Protein AF-A0A3D4EHT1-F1 (afdb_monomer_lite)

Radius of gyration: 18.0 Å; chains: 1; bounding box: 45×41×45 Å

Sequence (189 aa):
MTPKYLLNDKGKYLSFIGLLIIINLTVIALTDLETSRLTRLISIGTFFAYYLIKKELLNLWTVIAFLFLIGRDIFFQFYEEPWGYKSYLILGTLCYLTIVFERLPKISQINFKPGVVLITLILVAANTYTLYVIMNMSMVTYTFHDGVEPILLYVHGAAMMVLGVQAIAYNNKYNSNRSLLYIFFAFGF

Structure (mmCIF, N/CA/C/O backbone):
data_AF-A0A3D4EHT1-F1
#
_entry.id   AF-A0A3D4EHT1-F1
#
loop_
_atom_site.group_PDB
_atom_site.id
_atom_site.type_symbol
_atom_site.label_atom_id
_atom_site.label_alt_id
_atom_site.label_comp_id
_atom_site.label_asym_id
_atom_site.label_entity_id
_atom_site.label_seq_id
_atom_site.pdbx_PDB_ins_code
_atom_site.Cartn_x
_atom_site.Cartn_y
_atom_site.Cartn_z
_atom_site.occupancy
_atom_si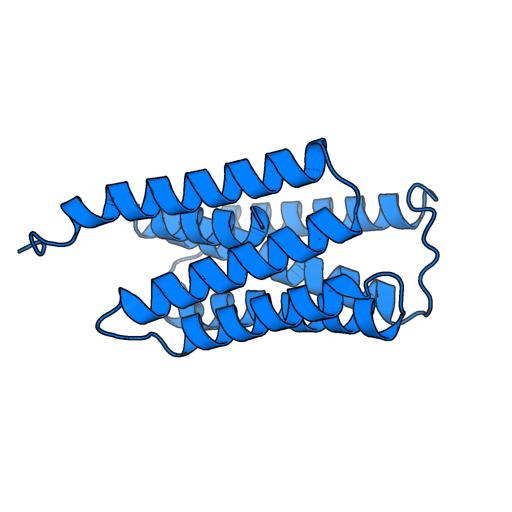te.B_iso_or_equiv
_atom_site.auth_seq_id
_atom_site.auth_comp_id
_atom_site.auth_asym_id
_atom_site.auth_atom_id
_atom_site.pdbx_PDB_model_num
ATOM 1 N N . MET A 1 1 ? -22.566 5.207 24.741 1.00 35.06 1 MET A N 1
ATOM 2 C CA . MET A 1 1 ? -22.964 6.243 23.764 1.00 35.06 1 MET A CA 1
ATOM 3 C C . MET A 1 1 ? -22.079 6.126 22.534 1.00 35.06 1 MET A C 1
ATOM 5 O O . MET A 1 1 ? -20.904 6.459 22.596 1.00 35.06 1 MET A O 1
ATOM 9 N N . THR A 1 2 ? -22.600 5.585 21.438 1.00 31.33 2 THR A N 1
ATOM 10 C CA . THR A 1 2 ? -21.945 5.638 20.125 1.00 31.33 2 THR A CA 1
ATOM 11 C C . THR A 1 2 ? -22.062 7.072 19.599 1.00 31.33 2 THR A C 1
ATOM 13 O O . THR A 1 2 ? -23.181 7.584 19.538 1.00 31.33 2 THR A O 1
ATOM 16 N N . PRO A 1 3 ? -20.961 7.758 19.246 1.00 33.31 3 PRO A N 1
ATOM 17 C CA . PRO A 1 3 ? -21.043 9.132 18.767 1.00 33.31 3 PRO A CA 1
ATOM 18 C C . PRO A 1 3 ? -21.884 9.185 17.488 1.00 33.31 3 PRO A C 1
ATOM 20 O O . PRO A 1 3 ? -21.585 8.501 16.508 1.00 33.31 3 PRO A O 1
ATOM 23 N N . LYS A 1 4 ? -22.932 10.013 17.495 1.00 33.22 4 LYS A N 1
ATOM 24 C CA . LYS A 1 4 ? -23.922 10.189 16.414 1.00 33.22 4 LYS A CA 1
ATOM 25 C C . LYS A 1 4 ? -23.291 10.607 15.066 1.00 33.22 4 LYS A C 1
ATOM 27 O O . LYS A 1 4 ? -23.904 10.431 14.020 1.00 33.22 4 LYS A O 1
ATOM 32 N N . TYR A 1 5 ? -22.039 11.075 15.080 1.00 36.41 5 TYR A N 1
ATOM 33 C CA . TYR A 1 5 ? -21.252 11.463 13.902 1.00 36.41 5 TYR A CA 1
ATOM 34 C C . TYR A 1 5 ? -20.616 10.290 13.131 1.00 36.41 5 TYR A C 1
ATOM 36 O O . TYR A 1 5 ? -20.271 10.439 11.963 1.00 36.41 5 TYR A O 1
ATOM 44 N N . LEU A 1 6 ? -20.498 9.097 13.728 1.00 41.69 6 LEU A N 1
ATOM 45 C CA . LEU A 1 6 ? -19.766 7.967 13.128 1.00 41.69 6 LEU A CA 1
ATOM 46 C C . LEU A 1 6 ? -20.530 7.221 12.017 1.00 41.69 6 LEU A C 1
ATOM 48 O O . LEU A 1 6 ? -19.925 6.438 11.282 1.00 41.69 6 LEU A O 1
ATOM 52 N N . LEU A 1 7 ? -21.846 7.428 11.905 1.00 42.84 7 LEU A N 1
ATOM 53 C CA . LEU A 1 7 ? -22.705 6.740 10.931 1.00 42.84 7 LEU A CA 1
ATOM 54 C C . LEU A 1 7 ? -22.909 7.538 9.631 1.00 42.84 7 LEU A C 1
ATOM 56 O O . LEU A 1 7 ? -22.991 6.921 8.574 1.00 42.84 7 LEU A O 1
ATOM 60 N N . ASN A 1 8 ? -22.918 8.878 9.677 1.00 47.72 8 ASN A N 1
ATOM 61 C CA . ASN A 1 8 ? -23.245 9.712 8.507 1.00 47.72 8 ASN A CA 1
ATOM 62 C C . ASN A 1 8 ? -22.047 9.947 7.556 1.00 47.72 8 ASN A C 1
ATOM 64 O O . ASN A 1 8 ? -22.228 10.111 6.353 1.00 47.72 8 ASN A O 1
ATOM 68 N N . ASP A 1 9 ? -20.809 9.901 8.064 1.00 62.38 9 ASP A N 1
ATOM 69 C CA . ASP A 1 9 ? -19.595 10.035 7.233 1.00 62.38 9 ASP A CA 1
ATOM 70 C C . ASP A 1 9 ? -19.090 8.687 6.688 1.00 62.38 9 ASP A C 1
ATOM 72 O O . ASP A 1 9 ? -18.332 8.639 5.724 1.00 62.38 9 ASP A O 1
ATOM 76 N N . LYS A 1 10 ? -19.550 7.563 7.257 1.00 67.69 10 LYS A N 1
ATOM 77 C CA . LYS A 1 10 ? -19.155 6.212 6.823 1.00 67.69 10 LYS A CA 1
ATOM 78 C C . LYS A 1 10 ? -19.564 5.923 5.379 1.00 67.69 10 LYS A C 1
ATOM 80 O O . LYS A 1 10 ? -18.774 5.356 4.634 1.00 67.69 10 LYS A O 1
ATOM 85 N N . GLY A 1 11 ? -20.781 6.320 4.998 1.00 74.81 11 GLY A N 1
ATOM 86 C CA . GLY A 1 11 ? -21.277 6.170 3.628 1.00 74.81 11 GLY A CA 1
ATOM 87 C C . GLY A 1 11 ? -20.452 6.995 2.644 1.00 74.81 11 GLY A C 1
ATOM 88 O O . GLY A 1 11 ? -19.949 6.455 1.670 1.00 74.81 11 GLY A O 1
ATOM 89 N N . LYS A 1 12 ? -20.209 8.273 2.962 1.00 77.94 12 LYS A N 1
ATOM 90 C CA . LYS A 1 12 ? -19.390 9.176 2.136 1.00 77.94 12 LYS A CA 1
ATOM 91 C C . LYS A 1 12 ? -17.955 8.678 1.980 1.00 77.94 12 LYS A C 1
ATOM 93 O O . LYS A 1 12 ? -17.417 8.711 0.881 1.00 77.94 12 LYS A O 1
ATOM 98 N N . TYR A 1 13 ? -17.361 8.180 3.062 1.00 77.75 13 TYR A N 1
ATOM 99 C CA . TYR A 1 13 ? -16.033 7.577 3.053 1.00 77.75 13 TYR A CA 1
ATOM 100 C C . TYR A 1 13 ? -15.967 6.343 2.146 1.00 77.75 13 TYR A C 1
ATOM 102 O O . TYR A 1 13 ? -15.087 6.256 1.296 1.00 77.75 13 TYR A O 1
ATOM 110 N N . LEU A 1 14 ? -16.921 5.415 2.281 1.00 78.12 14 LEU A N 1
ATOM 111 C CA . LEU A 1 14 ? -16.986 4.214 1.444 1.00 78.12 14 LEU A CA 1
ATOM 112 C C . LEU A 1 14 ? -17.243 4.549 -0.028 1.00 78.12 14 LEU A C 1
ATOM 114 O O . LEU A 1 14 ? -16.598 3.970 -0.895 1.00 78.12 14 LEU A O 1
ATOM 118 N N . SER A 1 15 ? -18.129 5.506 -0.313 1.00 81.56 15 SER A N 1
ATOM 119 C CA . SER A 1 15 ? -18.376 5.992 -1.673 1.00 81.56 15 SER A CA 1
ATOM 120 C C . SER A 1 15 ? -17.134 6.634 -2.285 1.00 81.56 15 SER A C 1
ATOM 122 O O . SER A 1 15 ? -16.827 6.368 -3.440 1.00 81.56 15 SER A O 1
ATOM 124 N N . PHE A 1 16 ? -16.391 7.432 -1.513 1.00 83.56 16 PHE A N 1
ATOM 125 C CA . PHE A 1 16 ? -15.145 8.046 -1.966 1.00 83.56 16 PHE A CA 1
ATOM 126 C C . PHE A 1 16 ? -14.080 6.997 -2.316 1.00 83.56 16 PHE A C 1
ATOM 128 O O . PHE A 1 16 ? -13.490 7.058 -3.390 1.00 83.56 16 PHE A O 1
ATOM 135 N N . ILE A 1 17 ? -13.886 5.992 -1.457 1.00 81.25 17 ILE A N 1
ATOM 136 C CA . ILE A 1 17 ? -12.955 4.884 -1.725 1.00 81.25 17 ILE A CA 1
ATOM 137 C C . ILE A 1 17 ? -13.403 4.078 -2.941 1.00 81.25 17 ILE A C 1
ATOM 139 O O . ILE A 1 17 ? -12.591 3.788 -3.813 1.00 81.25 17 ILE A O 1
ATOM 143 N N . GLY A 1 18 ? -14.691 3.730 -3.011 1.00 78.75 18 GLY A N 1
ATOM 144 C CA . GLY A 1 18 ? -15.249 2.986 -4.136 1.00 78.75 18 GLY A CA 1
ATOM 145 C C . GLY A 1 18 ? -15.036 3.716 -5.459 1.00 78.75 18 GLY A C 1
ATOM 146 O O . GLY A 1 18 ? -14.630 3.099 -6.438 1.00 78.75 18 GLY A O 1
ATOM 147 N N . LEU A 1 19 ? -15.218 5.037 -5.469 1.00 87.50 19 LEU A N 1
ATOM 148 C CA . LEU A 1 19 ? -14.963 5.874 -6.637 1.00 87.50 19 LEU A CA 1
ATOM 149 C C . LEU A 1 19 ? -13.482 5.872 -7.034 1.00 87.50 19 LEU A C 1
ATOM 151 O O . LEU A 1 19 ? -13.183 5.671 -8.207 1.00 87.50 19 LEU A O 1
ATOM 155 N N . LEU A 1 20 ? -12.554 6.020 -6.080 1.00 84.88 20 LEU A N 1
ATOM 156 C CA . LEU A 1 20 ? -11.117 5.931 -6.370 1.00 84.88 20 LEU A CA 1
ATOM 157 C C . LEU A 1 20 ? -10.734 4.569 -6.960 1.00 84.88 20 LEU A C 1
ATOM 159 O O . LEU A 1 20 ? -9.952 4.513 -7.904 1.00 84.88 20 LEU A O 1
ATOM 163 N N . ILE A 1 21 ? -11.304 3.476 -6.453 1.00 81.50 21 ILE A N 1
ATOM 164 C CA . ILE A 1 21 ? -11.036 2.127 -6.969 1.00 81.50 21 ILE A CA 1
ATOM 165 C C . ILE A 1 21 ? -11.561 1.972 -8.390 1.00 81.50 21 ILE A C 1
ATOM 167 O O . ILE A 1 21 ? -10.836 1.486 -9.251 1.00 81.50 21 ILE A O 1
ATOM 171 N N . ILE A 1 22 ? -12.791 2.418 -8.655 1.00 84.75 22 ILE A N 1
ATOM 172 C CA . ILE A 1 22 ? -13.364 2.376 -10.004 1.00 84.75 22 ILE A CA 1
ATOM 173 C C . ILE A 1 22 ? -12.484 3.169 -10.971 1.00 84.75 22 ILE A C 1
ATOM 175 O O . ILE A 1 22 ? -12.191 2.666 -12.053 1.00 84.75 22 ILE A O 1
ATOM 179 N N . ILE A 1 23 ? -12.010 4.356 -10.579 1.00 87.12 23 ILE A N 1
ATOM 180 C CA . ILE A 1 23 ? -11.081 5.149 -11.394 1.00 87.12 23 ILE A CA 1
ATOM 181 C C . ILE A 1 23 ? -9.800 4.358 -11.673 1.00 87.12 23 ILE A C 1
ATOM 183 O O . ILE A 1 23 ? -9.432 4.216 -12.833 1.00 87.12 23 ILE A O 1
ATOM 187 N N . ASN A 1 24 ? -9.154 3.796 -10.646 1.00 84.69 24 ASN A N 1
ATOM 188 C CA . ASN A 1 24 ? -7.905 3.049 -10.830 1.00 84.69 24 ASN A CA 1
ATOM 189 C C . ASN A 1 24 ? -8.099 1.830 -11.738 1.00 84.69 24 ASN A C 1
ATOM 191 O O . ASN A 1 24 ? -7.327 1.651 -12.673 1.00 84.69 24 ASN A O 1
ATOM 195 N N . LEU A 1 25 ? -9.154 1.039 -11.529 1.00 84.44 25 LEU A N 1
ATOM 196 C CA . LEU A 1 25 ? -9.463 -0.119 -12.374 1.00 84.44 25 LEU A CA 1
ATOM 197 C C . LEU A 1 25 ? -9.768 0.285 -13.820 1.00 84.44 25 LEU A C 1
ATOM 199 O O . LEU A 1 25 ? -9.333 -0.389 -14.749 1.00 84.44 25 LEU A O 1
ATOM 203 N N . THR A 1 26 ? -10.494 1.387 -14.013 1.00 84.06 26 THR A N 1
ATOM 204 C CA . THR A 1 26 ? -10.833 1.899 -15.347 1.00 84.06 26 THR A CA 1
ATOM 205 C C . THR A 1 26 ? -9.583 2.361 -16.084 1.00 84.06 26 THR A C 1
ATOM 207 O O . THR A 1 26 ? -9.400 2.025 -17.249 1.00 84.06 26 THR A O 1
ATOM 210 N N . VAL A 1 27 ? -8.703 3.094 -15.402 1.00 84.75 27 VAL A N 1
ATOM 211 C CA . VAL A 1 27 ? -7.447 3.574 -15.983 1.00 84.75 27 VAL A CA 1
ATOM 212 C C . VAL A 1 27 ? -6.519 2.399 -16.300 1.00 84.75 27 VAL A C 1
ATOM 214 O O . VAL A 1 27 ? -6.055 2.303 -17.428 1.00 84.75 27 VAL A O 1
ATOM 217 N N . ILE A 1 28 ? -6.349 1.437 -15.386 1.00 82.12 28 ILE A N 1
ATOM 218 C CA . ILE A 1 28 ? -5.575 0.208 -15.652 1.00 82.12 28 ILE A CA 1
ATOM 219 C C . ILE A 1 28 ? -6.091 -0.532 -16.900 1.00 82.12 28 ILE A C 1
ATOM 221 O O . ILE A 1 28 ? -5.299 -1.090 -17.653 1.00 82.12 28 ILE A O 1
ATOM 225 N N . ALA A 1 29 ? -7.409 -0.561 -17.119 1.00 77.94 29 ALA A N 1
ATOM 226 C CA . ALA A 1 29 ? -8.012 -1.291 -18.233 1.00 77.94 29 ALA A CA 1
ATOM 227 C C . ALA A 1 29 ? -7.972 -0.543 -19.578 1.00 77.94 29 ALA A C 1
ATOM 229 O O . ALA A 1 29 ? -8.027 -1.191 -20.622 1.00 77.94 29 ALA A O 1
ATOM 230 N N . LEU A 1 30 ? -7.949 0.794 -19.566 1.00 88.44 30 LEU A N 1
ATOM 231 C CA . LEU A 1 30 ? -8.185 1.615 -20.762 1.00 88.44 30 LEU A CA 1
ATOM 232 C C . LEU A 1 30 ? -7.009 2.507 -21.166 1.00 88.44 30 LEU A C 1
ATOM 234 O O . LEU A 1 30 ? -7.022 3.030 -22.279 1.00 88.44 30 LEU A O 1
ATOM 238 N N . THR A 1 31 ? -6.024 2.719 -20.293 1.00 88.25 31 THR A N 1
ATOM 239 C CA . THR A 1 31 ? -4.886 3.603 -20.569 1.00 88.25 31 THR A CA 1
ATOM 240 C C . THR A 1 31 ? -3.568 2.847 -20.605 1.00 88.25 31 THR A C 1
ATOM 242 O O . THR A 1 31 ? -3.465 1.681 -20.233 1.00 88.25 31 THR A O 1
ATOM 245 N N . ASP A 1 32 ? -2.533 3.549 -21.044 1.00 87.12 32 ASP A N 1
ATOM 246 C CA . ASP A 1 32 ? -1.153 3.103 -20.972 1.00 87.12 32 ASP A CA 1
ATOM 247 C C . ASP A 1 32 ? -0.633 3.030 -19.522 1.00 87.12 32 ASP A C 1
ATOM 249 O O . ASP A 1 32 ? -1.251 3.510 -18.559 1.00 87.12 32 ASP A O 1
ATOM 253 N N . LEU A 1 33 ? 0.536 2.405 -19.383 1.00 82.38 33 LEU A N 1
ATOM 254 C CA . LEU A 1 33 ? 1.170 2.120 -18.102 1.00 82.38 33 LEU A CA 1
ATOM 255 C C . LEU A 1 33 ? 1.581 3.393 -17.349 1.00 82.38 33 LEU A C 1
ATOM 257 O O . LEU A 1 33 ? 1.420 3.441 -16.130 1.00 82.38 33 LEU A O 1
ATOM 261 N N . GLU A 1 34 ? 2.073 4.422 -18.042 1.00 87.62 34 GLU A N 1
ATOM 262 C CA . GLU A 1 34 ? 2.505 5.677 -17.412 1.00 87.62 34 GLU A CA 1
ATOM 263 C C . GLU A 1 34 ? 1.302 6.408 -16.811 1.00 87.62 34 GLU A C 1
ATOM 265 O O . GLU A 1 34 ? 1.299 6.749 -15.623 1.00 87.62 34 GLU A O 1
ATOM 270 N N . THR A 1 35 ? 0.222 6.544 -17.586 1.00 87.88 35 THR A N 1
ATOM 271 C CA . THR A 1 35 ? -1.031 7.145 -17.109 1.00 87.88 35 THR A CA 1
ATOM 272 C C . THR A 1 35 ? -1.625 6.364 -15.931 1.00 87.88 35 THR A C 1
ATOM 274 O O . THR A 1 35 ? -2.098 6.959 -14.950 1.00 87.88 35 THR A O 1
ATOM 277 N N . SER A 1 36 ? -1.552 5.029 -15.969 1.00 85.81 36 SER A N 1
ATOM 278 C CA . SER A 1 36 ? -1.993 4.174 -14.863 1.00 85.81 36 SER A CA 1
ATOM 279 C C . SER A 1 36 ? -1.191 4.402 -13.584 1.00 85.81 36 SER A C 1
ATOM 281 O O . SER A 1 36 ? -1.782 4.504 -12.504 1.00 85.81 36 SER A O 1
ATOM 283 N N . ARG A 1 37 ? 0.136 4.513 -13.681 1.00 88.38 37 ARG A N 1
ATOM 284 C CA . ARG A 1 37 ? 1.014 4.757 -12.528 1.00 88.38 37 ARG A CA 1
ATOM 285 C C . ARG A 1 37 ? 0.782 6.126 -11.912 1.00 88.38 37 ARG A C 1
ATOM 287 O O . ARG A 1 37 ? 0.730 6.239 -10.686 1.00 88.38 37 ARG A O 1
ATOM 294 N N . LEU A 1 38 ? 0.622 7.158 -12.735 1.00 92.50 38 LEU A N 1
ATOM 295 C CA . LEU A 1 38 ? 0.375 8.514 -12.254 1.00 92.50 38 LEU A CA 1
ATOM 296 C C . LEU A 1 38 ? -0.988 8.617 -11.555 1.00 92.50 38 LEU A C 1
ATOM 298 O O . LEU A 1 38 ? -1.103 9.216 -10.485 1.00 92.50 38 LEU A O 1
ATOM 302 N N . THR A 1 39 ? -2.015 7.975 -12.117 1.00 89.44 39 THR A N 1
ATOM 303 C CA . THR A 1 39 ? -3.361 7.940 -11.524 1.00 89.44 39 THR A CA 1
ATOM 304 C C . THR A 1 39 ? -3.357 7.290 -10.142 1.00 89.44 39 THR A C 1
ATOM 306 O O . THR A 1 39 ? -4.007 7.800 -9.223 1.00 89.44 39 THR A O 1
ATOM 309 N N . ARG A 1 40 ? -2.596 6.203 -9.966 1.00 88.75 40 ARG A N 1
ATOM 310 C CA . ARG A 1 40 ? -2.427 5.527 -8.672 1.00 88.75 40 ARG A CA 1
ATOM 311 C C . ARG A 1 40 ? -1.836 6.473 -7.622 1.00 88.75 40 ARG A C 1
ATOM 313 O O . ARG A 1 40 ? -2.439 6.664 -6.562 1.00 88.75 40 ARG A O 1
ATOM 320 N N . LEU A 1 41 ? -0.752 7.174 -7.969 1.00 92.44 41 LEU A N 1
ATOM 321 C CA . LEU A 1 41 ? -0.106 8.168 -7.104 1.00 92.44 41 LEU A CA 1
ATOM 322 C C . LEU A 1 41 ? -1.064 9.307 -6.713 1.00 92.44 41 LEU A C 1
ATOM 324 O O . LEU A 1 41 ? -1.184 9.640 -5.531 1.00 92.44 41 LEU A O 1
ATOM 328 N N . ILE A 1 42 ? -1.792 9.873 -7.683 1.00 92.75 42 ILE A N 1
ATOM 329 C CA . ILE A 1 42 ? -2.786 10.930 -7.432 1.00 92.75 42 ILE A CA 1
ATOM 330 C C . ILE A 1 42 ? -3.897 10.421 -6.507 1.00 92.75 42 ILE A C 1
ATOM 332 O O . ILE A 1 42 ? -4.316 11.128 -5.585 1.00 92.75 42 ILE A O 1
ATOM 336 N N . SER A 1 43 ? -4.361 9.189 -6.712 1.00 90.31 43 SER A N 1
ATOM 337 C CA . SER A 1 43 ? -5.432 8.584 -5.916 1.00 90.31 43 SER A CA 1
ATOM 338 C C . SER A 1 43 ? -5.026 8.423 -4.455 1.00 90.31 43 SER A C 1
ATOM 340 O O . SER A 1 43 ? -5.770 8.823 -3.556 1.00 90.31 43 SER A O 1
ATOM 342 N N . ILE A 1 44 ? -3.820 7.908 -4.208 1.00 89.31 44 ILE A N 1
ATOM 343 C CA . ILE A 1 44 ? -3.260 7.774 -2.859 1.00 89.31 44 ILE A CA 1
ATOM 344 C C . ILE A 1 44 ? -3.050 9.147 -2.220 1.00 89.31 44 ILE A C 1
ATOM 346 O O . ILE A 1 44 ? -3.425 9.337 -1.062 1.00 89.31 44 ILE A O 1
ATOM 350 N N . GLY A 1 45 ? -2.504 10.116 -2.960 1.00 90.62 45 GLY A N 1
ATOM 351 C CA . GLY A 1 45 ? -2.321 11.484 -2.472 1.00 90.62 45 GLY A CA 1
ATOM 352 C C . GLY A 1 45 ? -3.646 12.133 -2.064 1.00 90.62 45 GLY A C 1
ATOM 353 O O . GLY A 1 45 ? -3.759 12.695 -0.974 1.00 90.62 45 GLY A O 1
ATOM 354 N N . THR A 1 46 ? -4.685 11.975 -2.886 1.00 89.25 46 THR A N 1
ATOM 355 C CA . THR A 1 46 ? -6.033 12.488 -2.598 1.00 89.25 46 THR A CA 1
ATOM 356 C C . THR A 1 46 ? -6.642 11.785 -1.384 1.00 89.25 46 THR A C 1
ATOM 358 O O . THR A 1 46 ? -7.246 12.427 -0.522 1.00 89.25 46 THR A O 1
ATOM 361 N N . PHE A 1 47 ? -6.455 10.469 -1.267 1.00 86.12 47 PHE A N 1
ATOM 362 C CA . PHE A 1 47 ? -6.930 9.700 -0.122 1.00 86.12 47 PHE A CA 1
ATOM 363 C C . PHE A 1 47 ? -6.222 10.098 1.183 1.00 86.12 47 PHE A C 1
ATOM 365 O O . PHE A 1 47 ? -6.871 10.247 2.222 1.00 86.12 47 PHE A O 1
ATOM 372 N N . PHE A 1 48 ? -4.915 10.355 1.131 1.00 89.00 48 PHE A N 1
ATOM 373 C CA . PHE A 1 48 ? -4.154 10.851 2.272 1.00 89.00 48 PHE A CA 1
ATOM 374 C C . PHE A 1 48 ? -4.576 12.270 2.677 1.00 89.00 48 PHE A C 1
ATOM 376 O O . PHE A 1 48 ? -4.816 12.522 3.858 1.00 89.00 48 PHE A O 1
ATOM 383 N N . ALA A 1 49 ? -4.761 13.178 1.715 1.00 89.00 49 ALA A N 1
ATOM 384 C CA . ALA A 1 49 ? -5.275 14.522 1.980 1.00 89.00 49 ALA A CA 1
ATOM 385 C C . ALA A 1 49 ? -6.665 14.475 2.636 1.00 89.00 49 ALA A C 1
ATOM 387 O O . ALA A 1 49 ? -6.903 15.136 3.649 1.00 89.00 49 ALA A O 1
ATOM 388 N N . TYR A 1 50 ? -7.562 13.627 2.122 1.00 86.25 50 TYR A N 1
ATOM 389 C CA . TYR A 1 50 ? -8.869 13.390 2.732 1.00 86.25 50 TYR A CA 1
ATOM 390 C C . TYR A 1 50 ? -8.738 12.906 4.185 1.00 86.25 50 TYR A C 1
ATOM 392 O O . TYR A 1 50 ? -9.442 13.404 5.067 1.00 86.25 50 TYR A O 1
ATOM 400 N N . TYR A 1 51 ? -7.821 11.967 4.454 1.00 83.50 51 TYR A N 1
ATOM 401 C CA . TYR A 1 51 ? -7.553 11.478 5.807 1.00 83.50 51 TYR A CA 1
ATOM 402 C C . TYR A 1 51 ? -7.102 12.604 6.747 1.00 83.50 51 TYR A C 1
ATOM 404 O O . TYR A 1 51 ? -7.642 12.704 7.848 1.00 83.50 51 TYR A O 1
ATOM 412 N N . LEU A 1 52 ? -6.173 13.465 6.317 1.00 85.06 52 LEU A N 1
ATOM 413 C CA . LEU A 1 52 ? -5.665 14.579 7.126 1.00 85.06 52 LEU A CA 1
ATOM 414 C C . LEU A 1 52 ? -6.753 15.605 7.470 1.00 85.06 52 LEU A C 1
ATOM 416 O O . LEU A 1 52 ? -6.805 16.081 8.598 1.00 85.06 52 LEU A O 1
ATOM 420 N N . ILE A 1 53 ? -7.641 15.916 6.522 1.00 85.44 53 ILE A N 1
ATOM 421 C CA . ILE A 1 53 ? -8.699 16.922 6.707 1.00 85.44 53 ILE A CA 1
ATOM 422 C C . ILE A 1 53 ? -9.809 16.407 7.631 1.00 85.44 53 ILE A C 1
ATOM 424 O O . ILE A 1 53 ? -10.381 17.164 8.414 1.00 85.44 53 ILE A O 1
ATOM 428 N N . LYS A 1 54 ? -10.167 15.123 7.520 1.00 79.69 54 LYS A N 1
ATOM 429 C CA . LYS A 1 54 ? -11.355 14.567 8.188 1.00 79.69 54 LYS A CA 1
ATOM 430 C C . LYS A 1 54 ? -11.106 14.024 9.586 1.00 79.69 54 LYS A C 1
ATOM 432 O O . LYS A 1 54 ? -12.062 13.790 10.325 1.00 79.69 54 LYS A O 1
ATOM 437 N N . LYS A 1 55 ? -9.855 13.770 9.956 1.00 73.50 55 LYS A N 1
ATOM 438 C CA . LYS A 1 55 ? -9.509 13.211 11.263 1.00 73.50 55 LYS A CA 1
ATOM 439 C C . LYS A 1 55 ? -9.167 14.312 12.258 1.00 73.50 55 LYS A C 1
ATOM 441 O O . LYS A 1 55 ? -8.131 14.945 12.144 1.00 73.50 55 LYS A O 1
ATOM 446 N N . GLU A 1 56 ? -9.974 14.421 13.312 1.00 64.62 56 GLU A N 1
ATOM 447 C CA . GLU A 1 56 ? -9.685 15.297 14.461 1.00 64.62 56 GLU A CA 1
ATOM 448 C C . GLU A 1 56 ? -8.414 14.879 15.223 1.00 64.62 56 GLU A C 1
ATOM 450 O O . GLU A 1 56 ? -7.715 15.716 15.782 1.00 64.62 56 GLU A O 1
ATOM 455 N N . LEU A 1 57 ? -8.095 13.577 15.233 1.00 69.94 57 LEU A N 1
ATOM 456 C CA . LEU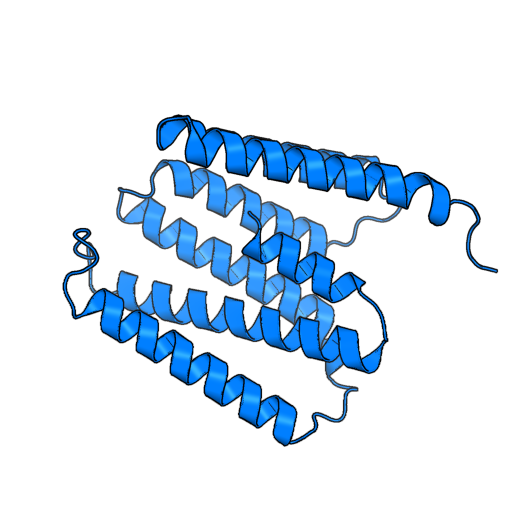 A 1 57 ? -6.891 13.024 15.859 1.00 69.94 57 LEU A CA 1
ATOM 457 C C . LEU A 1 57 ? -6.127 12.163 14.855 1.00 69.94 57 LEU A C 1
ATOM 459 O O . LEU A 1 57 ? -6.572 11.066 14.485 1.00 69.94 57 LEU A O 1
ATOM 463 N N . LEU A 1 58 ? -4.970 12.665 14.432 1.00 79.75 58 LEU A N 1
ATOM 464 C CA . LEU A 1 58 ? -4.069 11.980 13.514 1.00 79.75 58 LEU A CA 1
ATOM 465 C C . LEU A 1 58 ? -3.312 10.875 14.251 1.00 79.75 58 LEU A C 1
ATOM 467 O O . LEU A 1 58 ? -2.659 11.110 15.266 1.00 79.75 58 LEU A O 1
ATOM 471 N N . ASN A 1 59 ? -3.388 9.650 13.732 1.00 80.88 59 ASN A N 1
ATOM 472 C CA . ASN A 1 59 ? -2.559 8.560 14.232 1.00 80.88 59 ASN A CA 1
ATOM 473 C C . ASN A 1 59 ? -1.214 8.600 13.502 1.00 80.88 59 ASN A C 1
ATOM 475 O O . ASN A 1 59 ? -1.172 8.350 12.295 1.00 80.88 59 ASN A O 1
ATOM 479 N N . LEU A 1 60 ? -0.134 8.874 14.239 1.00 84.88 60 LEU A N 1
ATOM 480 C CA . LEU A 1 60 ? 1.225 8.973 13.703 1.00 84.88 60 LEU A CA 1
ATOM 481 C C . LEU A 1 60 ? 1.609 7.754 12.851 1.00 84.88 60 LEU A C 1
ATOM 483 O O . LEU A 1 60 ? 2.127 7.913 11.753 1.00 84.88 60 LEU A O 1
ATOM 487 N N . TRP A 1 61 ? 1.276 6.543 13.297 1.00 84.25 61 TRP A N 1
ATOM 488 C CA . TRP A 1 61 ? 1.563 5.313 12.555 1.00 84.25 61 TRP A CA 1
ATOM 489 C C . TRP A 1 61 ? 0.836 5.239 11.211 1.00 84.25 61 TRP A C 1
ATOM 491 O O . TRP A 1 61 ? 1.390 4.768 10.223 1.00 84.25 61 TRP A O 1
ATOM 501 N N . THR A 1 62 ? -0.414 5.711 11.161 1.00 84.88 62 THR A N 1
ATOM 502 C CA . THR A 1 62 ? -1.187 5.763 9.913 1.00 84.88 62 THR A CA 1
ATOM 503 C C . THR A 1 62 ? -0.599 6.798 8.959 1.00 84.88 62 THR A C 1
ATOM 505 O O . THR A 1 62 ? -0.495 6.527 7.769 1.00 84.88 62 THR A O 1
ATOM 508 N N . VAL A 1 63 ? -0.167 7.950 9.477 1.00 88.44 63 VAL A N 1
ATOM 509 C CA . VAL A 1 63 ? 0.517 8.982 8.685 1.00 88.44 63 VAL A CA 1
ATOM 510 C C . VAL A 1 63 ? 1.830 8.448 8.110 1.00 88.44 63 VAL A C 1
ATOM 512 O O . VAL A 1 63 ? 2.057 8.578 6.914 1.00 88.44 63 VAL A O 1
ATOM 515 N N . ILE A 1 64 ? 2.656 7.779 8.920 1.00 90.44 64 ILE A N 1
ATOM 516 C CA . ILE A 1 64 ? 3.912 7.166 8.459 1.00 90.44 64 ILE A CA 1
ATOM 517 C C . ILE A 1 64 ? 3.645 6.118 7.369 1.00 90.44 64 ILE A C 1
ATOM 519 O O . ILE A 1 64 ? 4.315 6.128 6.339 1.00 90.44 64 ILE A O 1
ATOM 523 N N . ALA A 1 65 ? 2.639 5.255 7.550 1.00 89.06 65 ALA A N 1
ATOM 524 C CA . ALA A 1 65 ? 2.259 4.279 6.529 1.00 89.06 65 ALA A CA 1
ATOM 525 C C . ALA A 1 65 ? 1.858 4.960 5.208 1.00 89.06 65 ALA A C 1
ATOM 527 O O . ALA A 1 65 ? 2.305 4.540 4.146 1.00 89.06 65 ALA A O 1
ATOM 528 N N . PHE A 1 66 ? 1.090 6.053 5.265 1.00 89.12 66 PHE A N 1
ATOM 529 C CA . PHE A 1 66 ? 0.753 6.842 4.078 1.00 89.12 66 PHE A CA 1
ATOM 530 C C . PHE A 1 66 ? 1.971 7.461 3.398 1.00 89.12 66 PHE A C 1
ATOM 532 O O . PHE A 1 66 ? 2.050 7.433 2.174 1.00 89.12 66 PHE A O 1
ATOM 539 N N . LEU A 1 67 ? 2.926 7.988 4.164 1.00 92.94 67 LEU A N 1
ATOM 540 C CA . LEU A 1 67 ? 4.158 8.545 3.605 1.00 92.94 67 LEU A CA 1
ATOM 541 C C . LEU A 1 67 ? 4.982 7.471 2.888 1.00 92.94 67 LEU A C 1
ATOM 543 O O . LEU A 1 67 ? 5.465 7.719 1.785 1.00 92.94 67 LEU A O 1
ATOM 547 N N . PHE A 1 68 ? 5.090 6.266 3.458 1.00 93.94 68 PHE A N 1
ATOM 548 C CA . PHE A 1 68 ? 5.733 5.143 2.772 1.00 93.94 68 PHE A CA 1
ATOM 549 C C . PHE A 1 68 ? 4.983 4.726 1.506 1.00 93.94 68 PHE A C 1
ATOM 551 O O . PHE A 1 68 ? 5.621 4.409 0.507 1.00 93.94 68 PHE A O 1
ATOM 558 N N . LEU A 1 69 ? 3.650 4.754 1.523 1.00 89.88 69 LEU A N 1
ATOM 559 C CA . LEU A 1 69 ? 2.821 4.356 0.387 1.00 89.88 69 LEU A CA 1
ATOM 560 C C . LEU A 1 69 ? 2.877 5.386 -0.758 1.00 89.88 69 LEU A C 1
ATOM 562 O O . LEU A 1 69 ? 3.008 5.002 -1.914 1.00 89.88 69 LEU A O 1
ATOM 566 N N . ILE A 1 70 ? 2.892 6.686 -0.445 1.00 92.88 70 ILE A N 1
ATOM 567 C CA . ILE A 1 70 ? 3.150 7.757 -1.425 1.00 92.88 70 ILE A CA 1
ATOM 568 C C . ILE A 1 70 ? 4.572 7.648 -1.971 1.00 92.88 70 ILE A C 1
ATOM 570 O O . ILE A 1 70 ? 4.768 7.685 -3.181 1.00 92.88 70 ILE A O 1
ATOM 574 N N . GLY A 1 71 ? 5.566 7.489 -1.091 1.00 94.38 71 GLY A N 1
ATOM 575 C CA . GLY A 1 71 ? 6.959 7.329 -1.499 1.00 94.38 71 GLY A CA 1
ATOM 576 C C . GLY A 1 71 ? 7.129 6.149 -2.453 1.00 94.38 71 GLY A C 1
ATOM 577 O O . GLY A 1 71 ? 7.703 6.308 -3.526 1.00 94.38 71 GLY A O 1
ATOM 578 N N . ARG A 1 72 ? 6.559 4.988 -2.108 1.00 93.31 72 ARG A N 1
ATOM 579 C CA . ARG A 1 72 ? 6.520 3.796 -2.966 1.00 93.31 72 ARG A CA 1
ATOM 580 C C . ARG A 1 72 ? 6.001 4.134 -4.364 1.00 93.31 72 ARG A C 1
ATOM 582 O O . ARG A 1 72 ? 6.632 3.753 -5.344 1.00 93.31 72 ARG A O 1
ATOM 589 N N . ASP A 1 73 ? 4.885 4.849 -4.456 1.00 90.56 73 ASP A N 1
ATOM 590 C CA . ASP A 1 73 ? 4.232 5.179 -5.725 1.00 90.56 73 ASP A CA 1
ATOM 591 C C . ASP A 1 73 ? 4.963 6.260 -6.546 1.00 90.56 73 ASP A C 1
ATOM 593 O O . ASP A 1 73 ? 4.834 6.289 -7.771 1.00 90.56 73 ASP A O 1
ATOM 597 N N . ILE A 1 74 ? 5.790 7.098 -5.909 1.00 94.31 74 ILE A N 1
ATOM 598 C CA . ILE A 1 74 ? 6.744 7.975 -6.609 1.00 94.31 74 ILE A CA 1
ATOM 599 C C . ILE A 1 74 ? 7.822 7.129 -7.295 1.00 94.31 74 ILE A C 1
ATOM 601 O O . ILE A 1 74 ? 8.082 7.306 -8.482 1.00 94.31 74 ILE A O 1
ATOM 605 N N . PHE A 1 75 ? 8.421 6.170 -6.584 1.00 93.31 75 PHE A N 1
ATOM 606 C CA . PHE A 1 75 ? 9.420 5.272 -7.178 1.00 93.31 75 PHE A CA 1
ATOM 607 C C . PHE A 1 75 ? 8.813 4.298 -8.193 1.00 93.31 75 PHE A C 1
ATOM 609 O O . PHE A 1 75 ? 9.501 3.879 -9.118 1.00 93.31 75 PHE A O 1
ATOM 616 N N . PHE A 1 76 ? 7.516 3.996 -8.078 1.00 89.94 76 PHE A N 1
ATOM 617 C CA . PHE A 1 76 ? 6.786 3.197 -9.061 1.00 89.94 76 PHE A CA 1
ATOM 618 C C . PHE A 1 76 ? 6.707 3.860 -10.444 1.00 89.94 76 PHE A C 1
ATOM 620 O O . PHE A 1 76 ? 6.533 3.158 -11.436 1.00 89.94 76 PHE A O 1
ATOM 627 N N . GLN A 1 77 ? 6.873 5.185 -10.540 1.00 91.00 77 GLN A N 1
ATOM 628 C CA . GLN A 1 77 ? 6.972 5.854 -11.844 1.00 91.00 77 GLN A CA 1
ATOM 629 C C . GLN A 1 77 ? 8.228 5.417 -12.614 1.00 91.00 77 GLN A C 1
ATOM 631 O O . GLN A 1 77 ? 8.199 5.374 -13.836 1.00 91.00 77 GLN A O 1
ATOM 636 N N . PHE A 1 78 ? 9.289 5.036 -11.896 1.00 91.75 78 PHE A N 1
ATOM 637 C CA . PHE A 1 78 ? 10.584 4.610 -12.431 1.00 91.75 78 PHE A CA 1
ATOM 638 C C . PHE A 1 78 ? 10.810 3.108 -12.215 1.00 91.75 78 PHE A C 1
ATOM 640 O O . PHE A 1 78 ? 11.923 2.674 -11.933 1.00 91.75 78 PHE A O 1
ATOM 647 N N . TYR A 1 79 ? 9.743 2.307 -12.254 1.00 85.12 79 TYR A N 1
ATOM 648 C CA . TYR A 1 79 ? 9.796 0.882 -11.913 1.00 85.12 79 TYR A CA 1
ATOM 649 C C . TYR A 1 79 ? 10.707 0.067 -12.841 1.00 85.12 79 TYR A C 1
ATOM 651 O O . TYR A 1 79 ? 11.215 -0.976 -12.444 1.00 85.12 79 TYR A O 1
ATOM 659 N N . GLU A 1 80 ? 10.923 0.539 -14.066 1.00 85.00 80 GLU A N 1
ATOM 660 C CA . GLU A 1 80 ? 11.844 -0.057 -15.030 1.00 85.00 80 GLU A CA 1
ATOM 661 C C . GLU A 1 80 ? 13.307 0.144 -14.645 1.00 85.00 80 GLU A C 1
ATOM 663 O O . GLU A 1 80 ? 14.154 -0.638 -15.062 1.00 85.00 80 GLU A O 1
ATOM 668 N N . GLU A 1 81 ? 13.609 1.165 -13.844 1.00 88.62 81 GLU A N 1
AT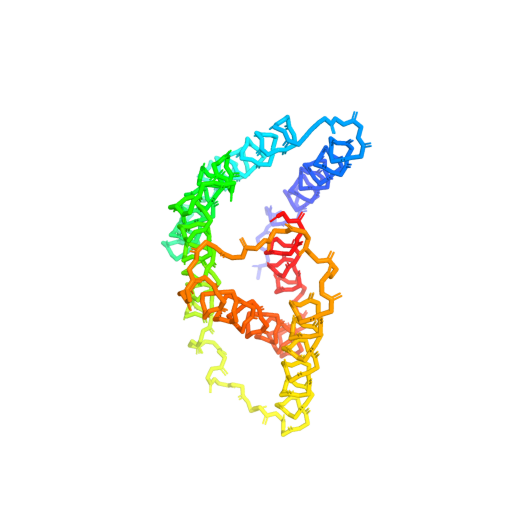OM 669 C CA . GLU A 1 81 ? 14.964 1.452 -13.404 1.00 88.62 81 GLU A CA 1
ATOM 670 C C . GLU A 1 81 ? 15.328 0.626 -12.156 1.00 88.62 81 GLU A C 1
ATOM 672 O O . GLU A 1 81 ? 14.526 0.542 -11.214 1.00 88.62 81 GLU A O 1
ATOM 677 N N . PRO A 1 82 ? 16.568 0.104 -12.044 1.00 87.62 82 PRO A N 1
ATOM 678 C CA . PRO A 1 82 ? 16.979 -0.731 -10.910 1.00 87.62 82 PRO A CA 1
ATOM 679 C C . PRO A 1 82 ? 16.776 -0.053 -9.548 1.00 87.62 82 PRO A C 1
ATOM 681 O O . PRO A 1 82 ? 16.409 -0.679 -8.552 1.00 87.62 82 PRO A O 1
ATOM 684 N N . TRP A 1 83 ? 17.031 1.255 -9.472 1.00 90.38 83 TRP A N 1
ATOM 685 C CA . TRP A 1 83 ? 16.876 2.023 -8.236 1.00 90.38 83 TRP A CA 1
ATOM 686 C C . TRP A 1 83 ? 15.403 2.279 -7.897 1.00 90.38 83 TRP A C 1
ATOM 688 O O . TRP A 1 83 ? 15.045 2.277 -6.714 1.00 90.38 83 TRP A O 1
ATOM 698 N N . GLY A 1 84 ? 14.549 2.463 -8.908 1.00 91.12 84 GLY A N 1
ATOM 699 C CA . GLY A 1 84 ? 13.114 2.663 -8.737 1.00 91.12 84 GLY A CA 1
ATOM 700 C C . GLY A 1 84 ? 12.435 1.385 -8.261 1.00 91.12 84 GLY A C 1
ATOM 701 O O . GLY A 1 84 ? 11.736 1.404 -7.245 1.00 91.12 84 GLY A O 1
ATOM 702 N N . TYR A 1 85 ? 12.750 0.251 -8.890 1.00 88.12 85 TYR A N 1
ATOM 703 C CA . TYR A 1 85 ? 12.239 -1.059 -8.489 1.00 88.12 85 TYR A CA 1
ATOM 704 C C . TYR A 1 85 ? 12.598 -1.429 -7.042 1.00 88.12 85 TYR A C 1
ATOM 706 O O . TYR A 1 85 ? 11.731 -1.785 -6.236 1.00 88.12 85 TYR A O 1
ATOM 714 N N . LYS A 1 86 ? 13.871 -1.281 -6.657 1.00 92.31 86 LYS A N 1
ATOM 715 C CA . LYS A 1 86 ? 14.318 -1.573 -5.284 1.00 92.31 86 LYS A CA 1
ATOM 716 C C . LYS A 1 86 ? 13.637 -0.672 -4.262 1.00 92.31 86 LYS A C 1
ATOM 718 O O . LYS A 1 86 ? 13.163 -1.154 -3.233 1.00 92.31 86 LYS A O 1
ATOM 723 N N . SER A 1 87 ? 13.560 0.626 -4.547 1.00 93.81 87 SER A N 1
ATOM 724 C CA . SER A 1 87 ? 12.941 1.602 -3.645 1.00 93.81 87 SER A CA 1
ATOM 725 C C . SER A 1 87 ? 11.442 1.352 -3.487 1.00 93.81 87 SER A C 1
ATOM 727 O O . SER A 1 87 ? 10.927 1.419 -2.370 1.00 93.81 87 SER A O 1
ATOM 729 N N . TYR A 1 88 ? 10.757 0.969 -4.569 1.00 92.31 88 TYR A N 1
ATOM 730 C CA . TYR A 1 88 ? 9.367 0.518 -4.541 1.00 92.31 88 TYR A CA 1
ATOM 731 C C . TYR A 1 88 ? 9.174 -0.658 -3.567 1.00 92.31 88 TYR A C 1
ATOM 733 O O . TYR A 1 88 ? 8.327 -0.596 -2.669 1.00 92.31 88 TYR A O 1
ATOM 741 N N . LEU A 1 89 ? 10.001 -1.703 -3.677 1.00 91.06 89 LEU A N 1
ATOM 742 C CA . LEU A 1 89 ? 9.915 -2.875 -2.800 1.00 91.06 89 LEU A CA 1
ATOM 743 C C . LEU A 1 89 ? 10.221 -2.534 -1.337 1.00 91.06 89 LEU A C 1
ATOM 745 O O . LEU A 1 89 ? 9.493 -2.968 -0.438 1.00 91.06 89 LEU A O 1
ATOM 749 N N . ILE A 1 90 ? 11.264 -1.738 -1.086 1.00 94.25 90 ILE A N 1
ATOM 750 C CA . ILE A 1 90 ? 11.680 -1.335 0.264 1.00 94.25 90 ILE A CA 1
ATOM 751 C C . ILE A 1 90 ? 10.580 -0.517 0.943 1.00 94.25 90 ILE A C 1
ATOM 753 O O . ILE A 1 90 ? 10.141 -0.868 2.038 1.00 94.25 90 ILE A O 1
ATOM 757 N N . LEU A 1 91 ? 10.082 0.537 0.292 1.00 95.50 91 LEU A N 1
ATOM 758 C CA . LEU A 1 91 ? 9.059 1.410 0.874 1.00 95.50 91 LEU A CA 1
ATOM 759 C C . LEU A 1 91 ? 7.728 0.684 1.055 1.00 95.50 91 LEU A C 1
ATOM 761 O O . LEU A 1 91 ? 7.079 0.843 2.088 1.00 95.50 91 LEU A O 1
ATOM 765 N N . GLY A 1 92 ? 7.350 -0.179 0.109 1.00 90.25 92 GLY A N 1
ATOM 766 C CA . GLY A 1 92 ? 6.181 -1.038 0.268 1.00 90.25 92 GLY A CA 1
ATOM 767 C C . GLY A 1 92 ? 6.313 -1.988 1.464 1.00 90.25 92 GLY A C 1
ATOM 768 O O . GLY A 1 92 ? 5.382 -2.115 2.258 1.00 90.25 92 GLY A O 1
ATOM 769 N N . THR A 1 93 ? 7.493 -2.585 1.656 1.00 92.19 93 THR A N 1
ATOM 770 C CA . THR A 1 93 ? 7.783 -3.443 2.818 1.00 92.19 93 THR A CA 1
ATOM 771 C C . THR A 1 93 ? 7.676 -2.656 4.123 1.00 92.19 93 THR A C 1
ATOM 773 O O . THR A 1 93 ? 6.997 -3.094 5.054 1.00 92.19 93 THR A O 1
ATOM 776 N N . LEU A 1 94 ? 8.292 -1.472 4.192 1.00 94.25 94 LEU A N 1
ATOM 777 C CA . LEU A 1 94 ? 8.230 -0.599 5.366 1.00 94.25 94 LEU A CA 1
ATOM 778 C C . LEU A 1 94 ? 6.797 -0.164 5.678 1.00 94.25 94 LEU A C 1
ATOM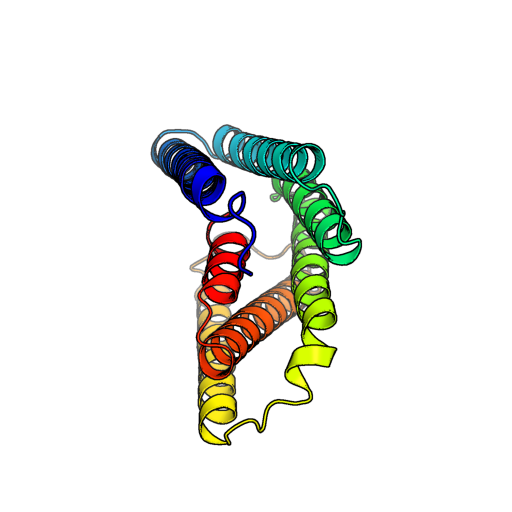 780 O O . LEU A 1 94 ? 6.405 -0.168 6.846 1.00 94.25 94 LEU A O 1
ATOM 784 N N . CYS A 1 95 ? 5.989 0.141 4.660 1.00 92.69 95 CYS A N 1
ATOM 785 C CA . CYS A 1 95 ? 4.569 0.433 4.829 1.00 92.69 95 CYS A CA 1
ATOM 786 C C . CYS A 1 95 ? 3.833 -0.736 5.499 1.00 92.69 95 CYS A C 1
ATOM 788 O O . CYS A 1 95 ? 3.179 -0.547 6.528 1.00 92.69 95 CYS A O 1
ATOM 790 N N . TYR A 1 96 ? 3.957 -1.952 4.956 1.00 88.19 96 TYR A N 1
ATOM 791 C CA . TYR A 1 96 ? 3.269 -3.123 5.508 1.00 88.19 96 TYR A CA 1
ATOM 792 C C . TYR A 1 96 ? 3.718 -3.425 6.936 1.00 88.19 96 TYR A C 1
ATOM 794 O O . TYR A 1 96 ? 2.877 -3.614 7.816 1.00 88.19 96 TYR A O 1
ATOM 802 N N . LEU A 1 97 ? 5.026 -3.386 7.198 1.00 88.75 97 LEU A N 1
ATOM 803 C CA . LEU A 1 97 ? 5.569 -3.596 8.537 1.00 88.75 97 LEU A CA 1
ATOM 804 C C . LEU A 1 97 ? 5.108 -2.521 9.527 1.00 88.75 97 LEU A C 1
ATOM 806 O O . LEU A 1 97 ? 4.768 -2.851 10.658 1.00 88.75 97 LEU A O 1
ATOM 810 N N . THR A 1 98 ? 5.014 -1.255 9.111 1.00 89.94 98 THR A N 1
ATOM 811 C CA . THR A 1 98 ? 4.508 -0.159 9.959 1.00 89.94 98 THR A CA 1
ATOM 812 C C . THR A 1 98 ? 3.085 -0.441 10.437 1.00 89.94 98 THR A C 1
ATOM 814 O O . THR A 1 98 ? 2.782 -0.288 11.622 1.00 89.94 98 THR A O 1
ATOM 817 N N . ILE A 1 99 ? 2.212 -0.904 9.536 1.00 85.75 99 ILE A N 1
ATOM 818 C CA . ILE A 1 99 ? 0.833 -1.272 9.886 1.00 85.75 99 ILE A CA 1
ATOM 819 C C . ILE A 1 99 ? 0.829 -2.488 10.822 1.00 85.75 99 ILE A C 1
ATOM 821 O O . ILE A 1 99 ? 0.084 -2.509 11.807 1.00 85.75 99 ILE A O 1
ATOM 825 N N . VAL A 1 100 ? 1.699 -3.469 10.559 1.00 84.25 100 VAL A N 1
ATOM 826 C CA . VAL A 1 100 ? 1.856 -4.654 11.411 1.00 84.25 100 VAL A CA 1
ATOM 827 C C . VAL A 1 100 ? 2.283 -4.275 12.831 1.00 84.25 100 VAL A C 1
ATOM 829 O O . VAL A 1 100 ? 1.672 -4.738 13.800 1.00 84.25 100 VAL A O 1
ATOM 832 N N . PHE A 1 101 ? 3.278 -3.401 12.975 1.00 84.75 101 PHE A N 1
ATOM 833 C CA . PHE A 1 101 ? 3.783 -2.944 14.268 1.00 84.75 101 PHE A CA 1
ATOM 834 C C . PHE A 1 101 ? 2.767 -2.098 15.042 1.00 84.75 101 PHE A C 1
ATOM 836 O O . PHE A 1 101 ? 2.618 -2.289 16.248 1.00 84.75 101 PHE A O 1
ATOM 843 N N . GLU A 1 102 ? 1.986 -1.247 14.373 1.00 83.69 102 GLU A N 1
ATOM 844 C CA . GLU A 1 102 ? 0.926 -0.459 15.025 1.00 83.69 102 GLU A CA 1
ATOM 845 C C . GLU A 1 102 ? -0.150 -1.344 15.677 1.00 83.69 102 GLU A C 1
ATOM 847 O O . GLU A 1 102 ? -0.711 -1.003 16.726 1.00 83.69 102 GLU A O 1
ATOM 852 N N . ARG A 1 103 ? -0.436 -2.508 15.080 1.00 75.44 103 ARG A N 1
ATOM 853 C CA . ARG A 1 103 ? -1.461 -3.444 15.564 1.00 75.44 103 ARG A CA 1
ATOM 854 C C . ARG A 1 103 ? -0.927 -4.522 16.505 1.00 75.44 103 ARG A C 1
ATOM 856 O O . ARG A 1 103 ? -1.730 -5.110 17.235 1.00 75.44 103 ARG A O 1
ATOM 863 N N . LEU A 1 104 ? 0.386 -4.746 16.553 1.00 72.12 104 LEU A N 1
ATOM 864 C CA . LEU A 1 104 ? 1.033 -5.773 17.379 1.00 72.12 104 LEU A CA 1
ATOM 865 C C . LEU A 1 104 ? 0.610 -5.750 18.864 1.00 72.12 104 LEU A C 1
ATOM 867 O O . LEU A 1 104 ? 0.223 -6.807 19.361 1.00 72.12 104 LEU A O 1
ATOM 871 N N . PRO A 1 105 ? 0.545 -4.596 19.564 1.00 66.56 105 PRO A N 1
ATOM 872 C CA . PRO A 1 105 ? 0.134 -4.550 20.974 1.00 66.56 105 PRO A CA 1
ATOM 873 C C . PRO A 1 105 ? -1.307 -5.018 21.231 1.00 66.56 105 PRO A C 1
ATOM 875 O O . PRO A 1 105 ? -1.626 -5.518 22.305 1.00 66.56 105 PRO A O 1
ATOM 878 N N . LYS A 1 106 ? -2.203 -4.867 20.246 1.00 66.69 106 LYS A N 1
ATOM 879 C CA . LYS A 1 106 ? -3.597 -5.347 20.337 1.00 66.69 106 LYS A CA 1
ATOM 880 C C . LYS A 1 106 ? -3.700 -6.841 20.026 1.00 66.69 106 LYS A C 1
ATOM 882 O O . LYS A 1 106 ? -4.670 -7.498 20.409 1.00 66.69 106 LYS A O 1
ATOM 887 N N . ILE A 1 107 ? -2.704 -7.362 19.311 1.00 62.38 107 ILE A N 1
ATOM 888 C CA . ILE A 1 107 ? -2.669 -8.723 18.788 1.00 62.38 107 ILE A CA 1
ATOM 889 C C . ILE A 1 107 ? -1.868 -9.673 19.684 1.00 62.38 107 ILE A C 1
ATOM 891 O O . ILE A 1 107 ? -2.181 -10.856 19.746 1.00 62.38 107 ILE A O 1
ATOM 895 N N . SER A 1 108 ? -0.918 -9.166 20.469 1.00 59.06 108 SER A N 1
ATOM 896 C CA . SER A 1 108 ? -0.207 -9.947 21.491 1.00 59.06 108 SER A CA 1
ATOM 897 C C . SER A 1 108 ? -1.139 -10.524 22.565 1.00 59.06 108 SER A C 1
ATOM 899 O O . SER A 1 108 ? -0.818 -11.522 23.196 1.00 59.06 108 SER A O 1
ATOM 901 N N . GLN A 1 109 ? -2.330 -9.941 22.735 1.00 60.25 109 GLN A N 1
ATOM 902 C CA . GLN A 1 109 ? -3.389 -10.438 23.619 1.00 60.25 109 GLN A CA 1
ATOM 903 C C . GLN A 1 109 ? -4.320 -11.460 22.938 1.00 60.25 109 GLN A C 1
ATOM 905 O O . GLN A 1 109 ? -5.416 -11.738 23.430 1.00 60.25 109 GLN A O 1
ATOM 910 N N . ILE A 1 110 ? -4.000 -11.921 21.729 1.00 61.19 110 ILE A N 1
ATOM 911 C CA . ILE A 1 110 ? -4.790 -12.909 20.988 1.00 61.19 110 ILE A CA 1
ATOM 912 C C . ILE A 1 110 ? -4.173 -14.271 21.238 1.00 61.19 110 ILE A C 1
ATOM 914 O O . ILE A 1 110 ? -3.024 -14.507 20.879 1.00 61.19 110 ILE A O 1
ATOM 918 N N . ASN A 1 111 ? -4.959 -15.189 21.798 1.00 57.59 111 ASN A N 1
ATOM 919 C CA . ASN A 1 111 ? -4.598 -16.599 21.783 1.00 57.59 111 ASN A CA 1
ATOM 920 C C . ASN A 1 111 ? -4.644 -17.075 20.330 1.00 57.59 111 ASN A C 1
ATOM 922 O O . ASN A 1 111 ? -5.718 -17.347 19.784 1.00 57.59 111 ASN A O 1
ATOM 926 N N . PHE A 1 112 ? -3.480 -17.113 19.684 1.00 58.50 112 PHE A N 1
ATOM 927 C CA . PHE A 1 112 ? -3.343 -17.657 18.344 1.00 58.50 112 PHE A CA 1
ATOM 928 C C . PHE A 1 112 ? -3.740 -19.129 18.380 1.00 58.50 112 PHE A C 1
ATOM 930 O O . PHE A 1 112 ? -3.069 -19.960 18.988 1.00 58.50 112 PHE A O 1
ATOM 937 N N . LYS A 1 113 ? -4.858 -19.461 17.729 1.00 62.56 113 LYS A N 1
ATOM 938 C CA . LYS A 1 113 ? -5.219 -20.861 17.519 1.00 62.56 113 LYS A CA 1
ATOM 939 C C . LYS A 1 113 ? -4.164 -21.477 16.589 1.00 62.56 113 LYS A C 1
ATOM 941 O O . LYS A 1 113 ? -3.939 -20.903 15.520 1.00 62.56 113 LYS A O 1
ATOM 946 N N . PRO A 1 114 ? -3.571 -22.637 16.924 1.00 61.91 114 PRO A N 1
ATOM 947 C CA . PRO A 1 114 ? -2.541 -23.281 16.103 1.00 61.91 114 PRO A CA 1
ATOM 948 C C . PRO A 1 114 ? -2.962 -23.462 14.639 1.00 61.91 114 PRO A C 1
ATOM 950 O O . PRO A 1 114 ? -2.156 -23.277 13.735 1.00 61.91 114 PRO A O 1
ATOM 953 N N . GLY A 1 115 ? -4.251 -23.725 14.393 1.00 59.16 115 GLY A N 1
ATOM 954 C CA . GLY A 1 115 ? -4.802 -23.844 13.041 1.00 59.16 115 GLY A CA 1
ATOM 955 C C . GLY A 1 115 ? -4.713 -22.562 12.204 1.00 59.16 115 GLY A C 1
ATOM 956 O O . GLY A 1 115 ? -4.473 -22.645 11.008 1.00 59.16 115 GLY A O 1
ATOM 957 N N . VAL A 1 116 ? -4.838 -21.374 12.811 1.00 59.09 116 VAL A N 1
ATOM 958 C CA . VAL A 1 116 ? -4.680 -20.098 12.085 1.00 59.09 116 VAL A CA 1
ATOM 959 C C . VAL A 1 116 ? -3.220 -19.902 11.687 1.00 59.09 116 VAL A C 1
ATOM 961 O O . VAL A 1 116 ? -2.950 -19.557 10.546 1.00 59.09 116 VAL A O 1
ATOM 964 N N . VAL A 1 117 ? -2.286 -20.195 12.597 1.00 66.00 117 VAL A N 1
ATOM 965 C CA . VAL A 1 117 ? -0.839 -20.116 12.333 1.00 66.00 117 VAL A CA 1
ATOM 966 C C . VAL A 1 117 ? -0.422 -21.104 11.241 1.00 66.00 117 VAL A C 1
ATOM 968 O O . VAL A 1 117 ? 0.347 -20.749 10.353 1.00 66.00 117 VAL A O 1
ATOM 971 N N . LEU A 1 118 ? -0.971 -22.321 11.263 1.00 65.25 118 LEU A N 1
ATOM 972 C CA . LEU A 1 118 ? -0.723 -23.335 10.241 1.00 65.25 118 LEU A CA 1
ATOM 973 C C . LEU A 1 118 ? -1.237 -22.892 8.864 1.00 65.25 118 LEU A C 1
ATOM 975 O O . LEU A 1 118 ? -0.493 -22.949 7.891 1.00 65.25 118 LEU A O 1
ATOM 979 N N . ILE A 1 119 ? -2.478 -22.401 8.782 1.00 61.47 119 ILE A N 1
ATOM 980 C CA . ILE A 1 119 ? -3.059 -21.891 7.529 1.00 61.47 119 ILE A CA 1
ATOM 981 C C . ILE A 1 119 ? -2.244 -20.707 7.000 1.00 61.47 119 ILE A C 1
ATOM 983 O O . ILE A 1 119 ? -1.968 -20.635 5.806 1.00 61.47 119 ILE A O 1
ATOM 987 N N . THR A 1 120 ? -1.810 -19.804 7.880 1.00 60.78 120 THR A N 1
ATOM 988 C CA . THR A 1 120 ? -0.899 -18.712 7.531 1.00 60.78 120 THR A CA 1
ATOM 989 C C . THR A 1 120 ? 0.400 -19.218 6.925 1.00 60.78 120 THR A C 1
ATOM 991 O O . THR A 1 120 ? 0.786 -18.747 5.862 1.00 60.78 120 THR A O 1
ATOM 994 N N . LEU A 1 121 ? 1.070 -20.164 7.582 1.00 64.75 121 LEU A N 1
ATOM 995 C CA . LEU A 1 121 ? 2.325 -20.733 7.094 1.00 64.75 121 LEU A CA 1
ATOM 996 C C . LEU A 1 121 ? 2.147 -21.400 5.730 1.00 64.75 121 LEU A C 1
ATOM 998 O O . LEU A 1 121 ? 2.989 -21.217 4.858 1.00 64.75 121 LEU A O 1
ATOM 1002 N N . ILE A 1 122 ? 1.036 -22.112 5.526 1.00 69.19 122 ILE A N 1
ATOM 1003 C CA . ILE A 1 122 ? 0.703 -22.732 4.240 1.00 69.19 122 ILE A CA 1
ATOM 1004 C C . ILE A 1 122 ? 0.479 -21.666 3.165 1.00 69.19 122 ILE A C 1
ATOM 1006 O O . ILE A 1 122 ? 1.023 -21.797 2.075 1.00 69.19 122 ILE A O 1
ATOM 1010 N N . LEU A 1 123 ? -0.272 -20.599 3.456 1.00 63.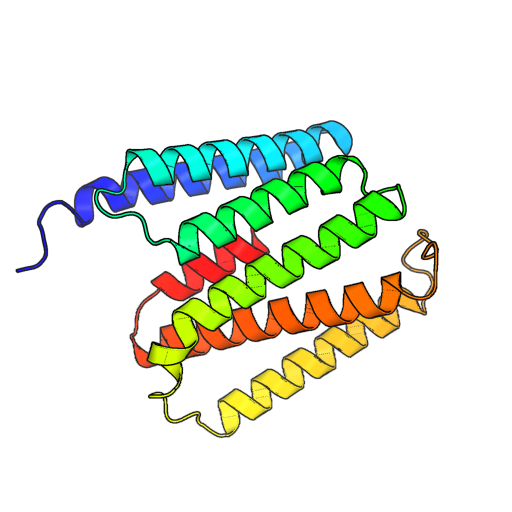91 123 LEU A N 1
ATOM 1011 C CA . LEU A 1 123 ? -0.488 -19.498 2.511 1.00 63.91 123 LEU A CA 1
ATOM 1012 C C . LEU A 1 123 ? 0.823 -18.787 2.162 1.00 63.91 123 LEU A C 1
ATOM 1014 O O . LEU A 1 123 ? 1.053 -18.490 0.993 1.00 63.91 123 LEU A O 1
ATOM 1018 N N . VAL A 1 124 ? 1.694 -18.571 3.153 1.00 65.56 124 VAL A N 1
ATOM 1019 C CA . VAL A 1 124 ? 3.035 -18.013 2.944 1.00 65.56 124 VAL A CA 1
ATOM 1020 C C . VAL A 1 124 ? 3.865 -18.921 2.051 1.00 65.56 124 VAL A C 1
ATOM 1022 O O . VAL A 1 124 ? 4.342 -18.468 1.018 1.00 65.56 124 VAL A O 1
ATOM 1025 N N . ALA A 1 125 ? 3.965 -20.207 2.382 1.00 68.25 125 ALA A N 1
ATOM 1026 C CA . ALA A 1 125 ? 4.725 -21.171 1.596 1.00 68.25 125 ALA A CA 1
ATOM 1027 C C . ALA A 1 125 ? 4.184 -21.315 0.164 1.00 68.25 125 ALA A C 1
ATOM 1029 O O . ALA A 1 125 ? 4.963 -21.302 -0.785 1.00 68.25 125 ALA A O 1
ATOM 1030 N N . ALA A 1 126 ? 2.862 -21.399 -0.008 1.00 68.12 126 ALA A N 1
ATOM 1031 C CA . ALA A 1 126 ? 2.221 -21.524 -1.314 1.00 68.12 126 ALA A CA 1
ATOM 1032 C C . ALA A 1 126 ? 2.457 -20.287 -2.185 1.00 68.12 126 ALA A C 1
ATOM 1034 O O . ALA A 1 126 ? 2.757 -20.406 -3.366 1.00 68.12 126 ALA A O 1
ATOM 1035 N N . ASN A 1 127 ? 2.361 -19.091 -1.610 1.00 68.50 127 ASN A N 1
ATOM 1036 C CA . ASN A 1 127 ? 2.543 -17.851 -2.352 1.00 68.50 127 ASN A CA 1
ATOM 1037 C C . ASN A 1 127 ? 4.035 -17.591 -2.651 1.00 68.50 127 ASN A C 1
ATOM 1039 O O . ASN A 1 127 ? 4.375 -17.213 -3.768 1.00 68.50 127 ASN A O 1
ATOM 1043 N N . THR A 1 128 ? 4.948 -17.932 -1.732 1.00 65.00 128 THR A N 1
ATOM 1044 C CA . THR A 1 128 ? 6.396 -17.973 -2.008 1.00 65.00 128 THR A CA 1
ATOM 1045 C C . THR A 1 128 ? 6.740 -18.978 -3.111 1.00 65.00 128 THR A C 1
ATOM 1047 O O . THR A 1 128 ? 7.553 -18.667 -3.978 1.00 65.00 128 THR A O 1
ATOM 1050 N N . TYR A 1 129 ? 6.108 -20.155 -3.124 1.00 67.44 129 TYR A N 1
ATOM 1051 C CA . TYR A 1 129 ? 6.291 -21.150 -4.181 1.00 67.44 129 TYR A CA 1
ATOM 1052 C C . TYR A 1 129 ? 5.770 -20.648 -5.532 1.00 67.44 129 TYR A C 1
ATOM 1054 O O . TYR A 1 129 ? 6.472 -20.756 -6.532 1.00 67.44 129 TYR A O 1
ATOM 1062 N N . THR A 1 130 ? 4.591 -20.026 -5.570 1.00 65.62 130 THR A N 1
ATOM 1063 C CA . THR A 1 130 ? 4.053 -19.408 -6.791 1.00 65.62 130 THR A CA 1
ATOM 1064 C C . THR A 1 130 ? 4.986 -18.320 -7.326 1.00 65.62 130 THR A C 1
ATOM 1066 O O . THR A 1 130 ? 5.272 -18.301 -8.519 1.00 65.62 130 THR A O 1
ATOM 1069 N N . LEU A 1 131 ? 5.530 -17.465 -6.454 1.00 65.25 131 LEU A N 1
ATOM 1070 C CA . LEU A 1 131 ? 6.555 -16.475 -6.810 1.00 65.25 131 LEU A CA 1
ATOM 1071 C C . LEU A 1 131 ? 7.819 -17.133 -7.382 1.00 65.25 131 LEU A C 1
ATOM 1073 O O . LEU A 1 131 ? 8.293 -16.719 -8.437 1.00 65.25 131 LEU A O 1
ATOM 1077 N N . TYR A 1 132 ? 8.322 -18.190 -6.741 1.00 66.75 132 TYR A N 1
ATOM 1078 C CA . TYR A 1 132 ? 9.464 -18.965 -7.233 1.00 66.75 132 TYR A CA 1
ATOM 1079 C C . TYR A 1 132 ? 9.201 -19.563 -8.624 1.00 66.75 132 TYR A C 1
ATOM 1081 O O . TYR A 1 132 ? 10.076 -19.519 -9.488 1.00 66.75 132 TYR A O 1
ATOM 1089 N N . VAL A 1 133 ? 8.001 -20.099 -8.860 1.00 65.19 133 VAL A N 1
ATOM 1090 C CA . VAL A 1 133 ? 7.599 -20.654 -10.160 1.00 65.19 133 VAL A CA 1
ATOM 1091 C C . VAL A 1 133 ? 7.527 -19.554 -11.217 1.00 65.19 133 VAL A C 1
ATOM 1093 O O . VAL A 1 133 ? 8.110 -19.716 -12.283 1.00 65.19 133 VAL A O 1
ATOM 1096 N N . ILE A 1 134 ? 6.891 -18.417 -10.920 1.00 63.81 134 ILE A N 1
ATOM 1097 C CA . ILE A 1 134 ? 6.791 -17.272 -11.841 1.00 63.81 134 ILE A CA 1
ATOM 1098 C C . ILE A 1 134 ? 8.183 -16.744 -12.222 1.00 63.81 134 ILE A C 1
ATOM 1100 O O . ILE A 1 134 ? 8.434 -16.470 -13.395 1.00 63.81 134 ILE A O 1
ATOM 1104 N N . MET A 1 135 ? 9.096 -16.648 -11.251 1.00 63.44 135 MET A N 1
ATOM 1105 C CA . MET A 1 135 ? 10.467 -16.180 -11.469 1.00 63.44 135 MET A CA 1
ATOM 1106 C C . MET A 1 135 ? 11.318 -17.166 -12.282 1.00 63.44 135 MET A C 1
ATOM 1108 O O . MET A 1 135 ? 12.107 -16.731 -13.114 1.00 63.44 135 MET A O 1
ATOM 1112 N N . ASN A 1 136 ? 11.174 -18.479 -12.063 1.00 61.72 136 ASN A N 1
ATOM 1113 C CA . ASN A 1 136 ? 12.001 -19.488 -12.739 1.00 61.72 136 ASN A CA 1
ATOM 1114 C C . ASN A 1 136 ? 11.419 -20.002 -14.063 1.00 61.72 136 ASN A C 1
ATOM 1116 O O . ASN A 1 136 ? 12.171 -20.520 -14.881 1.00 61.72 136 ASN A O 1
ATOM 1120 N N . MET A 1 137 ? 10.110 -19.867 -14.305 1.00 54.34 137 MET A N 1
ATOM 1121 C CA . MET A 1 137 ? 9.467 -20.316 -15.551 1.00 54.34 137 MET A CA 1
ATOM 1122 C C . MET A 1 137 ? 9.512 -19.287 -16.691 1.00 54.34 137 MET A C 1
ATOM 1124 O O . MET A 1 137 ? 8.787 -19.441 -17.669 1.00 54.34 137 MET A O 1
ATOM 1128 N N . SER A 1 138 ? 10.330 -18.232 -16.594 1.00 48.31 138 SER A N 1
ATOM 1129 C CA . SER A 1 138 ? 10.470 -17.216 -17.657 1.00 48.31 138 SER A CA 1
ATOM 1130 C C . SER A 1 138 ? 9.144 -16.549 -18.076 1.00 48.31 138 SER A C 1
ATOM 1132 O O . SER A 1 138 ? 9.053 -15.969 -19.152 1.00 48.31 138 SER A O 1
ATOM 1134 N N . MET A 1 139 ? 8.112 -16.610 -17.223 1.00 45.81 139 MET A N 1
ATOM 1135 C CA . MET A 1 139 ? 6.820 -15.936 -17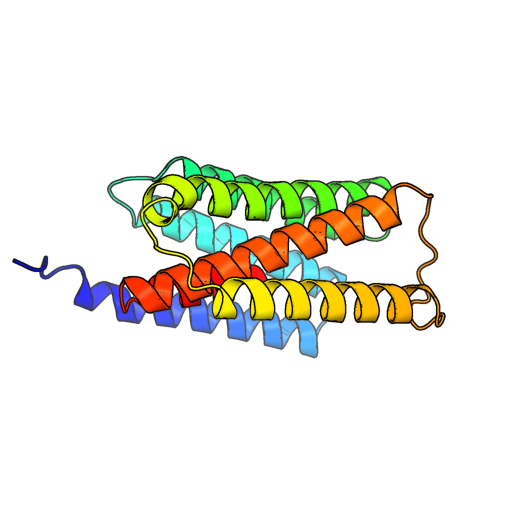.427 1.00 45.81 139 MET A CA 1
ATOM 1136 C C . MET A 1 139 ? 6.937 -14.414 -17.270 1.00 45.81 139 MET A C 1
ATOM 1138 O O . MET A 1 139 ? 6.051 -13.674 -17.687 1.00 45.81 139 MET A O 1
ATOM 1142 N N . VAL A 1 140 ? 8.031 -13.944 -16.666 1.00 47.34 140 VAL A N 1
ATOM 1143 C CA . VAL A 1 140 ? 8.370 -12.530 -16.549 1.00 47.34 140 VAL A CA 1
ATOM 1144 C C . VAL A 1 140 ? 9.570 -12.271 -17.454 1.00 47.34 140 VAL A C 1
ATOM 1146 O O . VAL A 1 140 ? 10.680 -12.714 -17.176 1.00 47.34 140 VAL A O 1
ATOM 1149 N N . THR A 1 141 ? 9.348 -11.550 -18.549 1.00 46.16 141 THR A N 1
ATOM 1150 C CA . THR A 1 141 ? 10.389 -11.075 -19.477 1.00 46.16 141 THR A CA 1
ATOM 1151 C C . THR A 1 141 ? 11.306 -10.006 -18.866 1.00 46.16 141 THR A C 1
ATOM 1153 O O . THR A 1 141 ? 12.286 -9.619 -19.496 1.00 46.16 141 THR A O 1
ATOM 1156 N N . TYR A 1 142 ? 11.029 -9.552 -17.637 1.00 52.69 142 TYR A N 1
ATOM 1157 C CA . TYR A 1 142 ? 11.930 -8.722 -16.839 1.00 52.69 142 TYR A CA 1
ATOM 1158 C C . TYR A 1 142 ? 12.966 -9.597 -16.132 1.00 52.69 142 TYR A C 1
ATOM 1160 O O . TYR A 1 142 ? 12.705 -10.190 -15.085 1.00 52.69 142 TYR A O 1
ATOM 1168 N N . THR A 1 143 ? 14.163 -9.665 -16.703 1.00 63.41 143 THR A N 1
ATOM 1169 C CA . THR A 1 143 ? 15.351 -10.119 -15.980 1.00 63.41 143 THR A CA 1
ATOM 1170 C C . THR A 1 143 ? 15.627 -9.146 -14.840 1.00 63.41 143 THR A C 1
ATOM 1172 O O . THR A 1 143 ? 15.782 -7.953 -15.092 1.00 63.41 143 THR A O 1
ATOM 1175 N N . PHE A 1 144 ? 15.695 -9.641 -13.601 1.00 68.69 144 PHE A N 1
ATOM 1176 C CA . PHE A 1 144 ? 16.189 -8.853 -12.470 1.00 68.69 144 PHE A CA 1
ATOM 1177 C C . PHE A 1 144 ? 17.531 -8.206 -12.822 1.00 68.69 144 PHE A C 1
ATOM 1179 O O . PHE A 1 144 ? 18.395 -8.856 -13.415 1.00 68.69 144 PHE A O 1
ATOM 1186 N N . HIS A 1 145 ? 17.713 -6.944 -12.447 1.00 75.50 145 HIS A N 1
ATOM 1187 C CA . HIS A 1 145 ? 18.933 -6.203 -12.751 1.00 75.50 145 HIS A CA 1
ATOM 1188 C C . HIS A 1 145 ? 20.117 -6.688 -11.910 1.00 75.50 145 HIS A C 1
ATOM 1190 O O . HIS A 1 145 ? 21.263 -6.588 -12.346 1.00 75.50 145 HIS A O 1
ATOM 1196 N N . ASP A 1 146 ? 19.860 -7.221 -10.710 1.00 82.19 146 ASP A N 1
ATOM 1197 C CA . ASP A 1 146 ? 20.875 -7.844 -9.862 1.00 82.19 146 ASP A CA 1
ATOM 1198 C C . ASP A 1 146 ? 20.306 -8.890 -8.886 1.00 82.19 146 ASP A C 1
ATOM 1200 O O . ASP A 1 146 ? 19.102 -9.129 -8.803 1.00 82.19 146 ASP A O 1
ATOM 1204 N N . GLY A 1 147 ? 21.197 -9.532 -8.122 1.00 80.12 147 GLY A N 1
ATOM 1205 C CA . GLY A 1 147 ? 20.838 -10.564 -7.144 1.00 80.12 147 GLY A CA 1
ATOM 1206 C C . GLY A 1 147 ? 20.144 -10.060 -5.871 1.00 80.12 147 GLY A C 1
ATOM 1207 O O . GLY A 1 147 ? 19.696 -10.883 -5.073 1.00 80.12 147 GLY A O 1
ATOM 1208 N N . VAL A 1 148 ? 20.034 -8.744 -5.651 1.00 85.44 148 VAL A N 1
ATOM 1209 C CA . VAL A 1 148 ? 19.362 -8.165 -4.472 1.00 85.44 148 VAL A CA 1
ATOM 1210 C C . VAL A 1 148 ? 17.855 -8.074 -4.701 1.00 85.44 148 VAL A C 1
ATOM 1212 O O . VAL A 1 148 ? 17.062 -8.292 -3.783 1.00 85.44 148 VAL A O 1
ATOM 1215 N N . GLU A 1 149 ? 17.448 -7.783 -5.931 1.00 84.38 149 GLU A N 1
ATOM 1216 C CA . GLU A 1 149 ? 16.050 -7.621 -6.324 1.00 84.38 149 GLU A CA 1
ATOM 1217 C C . GLU A 1 149 ? 15.148 -8.838 -6.019 1.00 84.38 149 GLU A C 1
ATOM 1219 O O . GLU A 1 149 ? 14.076 -8.638 -5.436 1.00 84.38 149 GLU A O 1
ATOM 1224 N N . PRO A 1 150 ? 15.564 -10.094 -6.287 1.00 82.12 150 PRO A N 1
ATOM 1225 C CA . PRO A 1 150 ? 14.838 -11.283 -5.843 1.00 82.12 150 PRO A CA 1
ATOM 1226 C C . PRO A 1 150 ? 14.605 -11.327 -4.330 1.00 82.12 150 PRO A C 1
ATOM 1228 O O . PRO A 1 150 ? 13.506 -11.640 -3.874 1.00 82.12 150 PRO A O 1
ATOM 1231 N N . ILE A 1 151 ? 15.629 -10.997 -3.538 1.00 83.56 151 ILE A N 1
ATOM 1232 C CA . ILE A 1 151 ? 15.561 -11.031 -2.071 1.00 83.56 151 ILE A CA 1
ATOM 1233 C C . ILE A 1 151 ? 14.541 -10.001 -1.583 1.00 83.56 151 ILE A C 1
ATOM 1235 O O . ILE A 1 151 ? 13.676 -10.322 -0.766 1.00 83.56 151 ILE A O 1
ATOM 1239 N N . LEU A 1 152 ? 14.603 -8.779 -2.119 1.00 85.44 152 LEU A N 1
ATOM 1240 C CA . LEU A 1 152 ? 13.647 -7.721 -1.799 1.00 85.44 152 LEU A CA 1
ATOM 1241 C C . LEU A 1 152 ? 12.215 -8.114 -2.173 1.00 85.44 152 LEU A C 1
ATOM 1243 O O . LEU A 1 152 ? 11.300 -7.850 -1.394 1.00 85.44 152 LEU A O 1
ATOM 1247 N N . LEU A 1 153 ? 12.014 -8.779 -3.314 1.00 83.19 153 LEU A N 1
ATOM 1248 C CA . LEU A 1 153 ? 10.696 -9.244 -3.744 1.00 83.19 153 LEU A CA 1
ATOM 1249 C C . LEU A 1 153 ? 10.120 -10.285 -2.771 1.00 83.19 153 LEU A C 1
ATOM 1251 O O . LEU A 1 153 ? 8.960 -10.174 -2.367 1.00 83.19 153 LEU A O 1
ATOM 1255 N N . TYR A 1 154 ? 10.932 -11.251 -2.329 1.00 80.38 154 TYR A N 1
ATOM 1256 C CA . TYR A 1 154 ? 10.510 -12.240 -1.331 1.00 80.38 154 TYR A CA 1
ATOM 1257 C C . TYR A 1 154 ? 10.165 -11.599 0.016 1.00 80.38 154 TYR A C 1
ATOM 1259 O O . TYR A 1 154 ? 9.131 -11.922 0.604 1.00 80.38 154 TYR A O 1
ATOM 1267 N N . VAL A 1 155 ? 10.998 -10.673 0.500 1.00 84.06 155 VAL A N 1
ATOM 1268 C CA . VAL A 1 155 ? 10.755 -9.958 1.764 1.00 84.06 155 VAL A CA 1
ATOM 1269 C C . VAL A 1 155 ? 9.479 -9.119 1.677 1.00 84.06 155 VAL A C 1
ATOM 1271 O O . VAL A 1 155 ? 8.658 -9.147 2.597 1.00 84.06 155 VAL A O 1
ATOM 1274 N N . HIS A 1 156 ? 9.270 -8.428 0.556 1.00 85.19 156 HIS A N 1
ATOM 1275 C CA . HIS A 1 156 ? 8.064 -7.650 0.298 1.00 85.19 156 HIS A CA 1
ATOM 1276 C C . HIS A 1 156 ? 6.803 -8.526 0.326 1.00 85.19 156 HIS A C 1
ATOM 1278 O O . HIS A 1 156 ? 5.842 -8.210 1.035 1.00 85.19 156 HIS A O 1
ATOM 1284 N N . GLY A 1 157 ? 6.825 -9.663 -0.378 1.00 79.12 157 GLY A N 1
ATOM 1285 C CA . GLY A 1 157 ? 5.727 -10.633 -0.382 1.00 79.12 157 GLY A CA 1
ATOM 1286 C C . GLY A 1 157 ? 5.450 -11.230 1.003 1.00 79.12 157 GLY A C 1
ATOM 1287 O O . GLY A 1 157 ? 4.294 -11.334 1.417 1.00 79.12 157 GLY A O 1
ATOM 1288 N N . ALA A 1 158 ? 6.492 -11.558 1.770 1.00 79.38 158 ALA A N 1
ATOM 1289 C CA . ALA A 1 158 ? 6.341 -12.055 3.137 1.00 79.38 158 ALA A CA 1
ATOM 1290 C C . ALA A 1 158 ? 5.689 -11.010 4.061 1.00 79.38 158 ALA A C 1
ATOM 1292 O O . ALA A 1 158 ? 4.736 -11.330 4.774 1.00 79.38 158 ALA A O 1
ATOM 1293 N N . ALA A 1 159 ? 6.141 -9.752 4.017 1.00 84.44 159 ALA A N 1
ATOM 1294 C CA . ALA A 1 159 ? 5.565 -8.665 4.812 1.00 84.44 159 ALA A CA 1
ATOM 1295 C C . ALA A 1 159 ? 4.084 -8.420 4.472 1.00 84.44 159 ALA A C 1
ATOM 1297 O O . ALA A 1 159 ? 3.250 -8.266 5.369 1.00 84.44 159 ALA A O 1
ATOM 1298 N N . MET A 1 160 ? 3.748 -8.453 3.182 1.00 82.06 160 MET A N 1
ATOM 1299 C CA . MET A 1 160 ? 2.377 -8.352 2.680 1.00 82.06 160 MET A CA 1
ATOM 1300 C C . MET A 1 160 ? 1.480 -9.473 3.235 1.00 82.06 160 MET A C 1
ATOM 1302 O O . MET A 1 160 ? 0.352 -9.226 3.670 1.00 82.06 160 MET A O 1
ATOM 1306 N N . MET A 1 161 ? 1.981 -10.708 3.287 1.00 77.31 161 MET A N 1
ATOM 1307 C CA . MET A 1 161 ? 1.221 -11.835 3.830 1.00 77.31 161 MET A CA 1
ATOM 1308 C C . MET A 1 161 ? 1.054 -11.777 5.344 1.00 77.31 161 MET A C 1
ATOM 1310 O O . MET A 1 161 ? -0.040 -12.048 5.842 1.00 77.31 161 MET A O 1
ATOM 1314 N N . VAL A 1 162 ? 2.091 -11.367 6.080 1.00 79.38 162 VAL A N 1
ATOM 1315 C CA . VAL A 1 162 ? 1.988 -11.127 7.527 1.00 79.38 162 VAL A CA 1
ATOM 1316 C C . VAL A 1 162 ? 0.897 -10.097 7.817 1.00 79.38 162 VAL A C 1
ATOM 1318 O O . VAL A 1 162 ? 0.063 -10.327 8.693 1.00 79.38 162 VAL A O 1
ATOM 1321 N N . LEU A 1 163 ? 0.840 -9.006 7.047 1.00 82.50 163 LEU A N 1
ATOM 1322 C CA . LEU A 1 163 ? -0.227 -8.012 7.151 1.00 82.50 163 LEU A CA 1
ATOM 1323 C C . LEU A 1 163 ? -1.614 -8.623 6.890 1.00 82.50 163 LEU A C 1
ATOM 1325 O O . LEU A 1 163 ? -2.537 -8.409 7.681 1.00 82.50 163 LEU A O 1
ATOM 1329 N N . GLY A 1 164 ? -1.764 -9.412 5.822 1.00 72.75 164 GLY A N 1
ATOM 1330 C CA . GLY A 1 164 ? -3.022 -10.092 5.491 1.00 72.75 164 GLY A CA 1
ATOM 1331 C C . GLY A 1 164 ? -3.519 -10.997 6.622 1.00 72.75 164 GLY A C 1
ATOM 1332 O O . GLY A 1 164 ? -4.663 -10.897 7.068 1.00 72.75 164 GLY A O 1
ATOM 1333 N N . VAL A 1 165 ? -2.632 -11.828 7.162 1.00 73.50 165 VAL A N 1
ATOM 1334 C CA . VAL A 1 165 ? -2.933 -12.728 8.284 1.00 73.50 165 VAL A CA 1
ATOM 1335 C C . VAL A 1 165 ? -3.322 -11.947 9.524 1.00 73.50 165 VAL A C 1
ATOM 1337 O O . VAL A 1 165 ? -4.316 -12.262 10.182 1.00 73.50 165 VAL A O 1
ATOM 1340 N N . GLN A 1 166 ? -2.536 -10.923 9.845 1.00 75.31 166 GLN A N 1
ATOM 1341 C CA . GLN A 1 166 ? -2.769 -10.088 11.005 1.00 75.31 166 GLN A CA 1
ATOM 1342 C C . GLN A 1 166 ? -4.167 -9.464 10.952 1.00 75.31 166 GLN A C 1
ATOM 1344 O O . GLN A 1 166 ? -4.890 -9.438 11.952 1.00 75.31 166 GLN A O 1
ATOM 1349 N N . ALA A 1 167 ? -4.583 -9.001 9.780 1.00 72.69 167 ALA A N 1
ATOM 1350 C CA . ALA A 1 167 ? -5.886 -8.399 9.609 1.00 72.69 167 ALA A CA 1
ATOM 1351 C C . ALA A 1 167 ? -7.047 -9.415 9.624 1.00 72.69 167 ALA A C 1
ATOM 1353 O O . ALA A 1 167 ? -8.105 -9.093 10.177 1.00 72.69 167 ALA A O 1
ATOM 1354 N N . ILE A 1 168 ? -6.854 -10.651 9.147 1.00 69.00 168 ILE A N 1
ATOM 1355 C CA . ILE A 1 168 ? -7.817 -11.752 9.354 1.00 69.00 168 ILE A CA 1
ATOM 1356 C C . ILE A 1 168 ? -7.962 -12.061 10.852 1.00 69.00 168 ILE A C 1
ATOM 1358 O O . ILE A 1 168 ? -9.078 -12.111 11.374 1.00 69.00 168 ILE A O 1
ATOM 1362 N N . ALA A 1 169 ? -6.844 -12.210 11.569 1.00 68.94 169 ALA A N 1
ATOM 1363 C CA . ALA A 1 169 ? -6.841 -12.483 13.007 1.00 68.94 169 ALA A CA 1
ATOM 1364 C C . ALA A 1 169 ? -7.539 -11.367 13.802 1.00 68.94 169 ALA A C 1
ATOM 1366 O O . ALA A 1 169 ? -8.334 -11.637 14.707 1.00 68.94 169 ALA A O 1
ATOM 1367 N N . TYR A 1 170 ? -7.296 -10.110 13.424 1.00 69.25 170 TYR A N 1
ATOM 1368 C CA . TYR A 1 170 ? -7.962 -8.958 14.023 1.00 69.25 170 TYR A CA 1
ATOM 1369 C C . TYR A 1 170 ? -9.475 -8.962 13.762 1.00 69.25 170 TYR A C 1
ATOM 1371 O O . TYR A 1 170 ? -10.246 -8.697 14.687 1.00 69.25 170 TYR A O 1
ATOM 1379 N N . ASN A 1 171 ? -9.910 -9.304 12.542 1.00 67.94 171 ASN A N 1
ATOM 1380 C CA . ASN A 1 171 ? -11.335 -9.381 12.210 1.00 67.94 171 ASN A CA 1
ATOM 1381 C C . ASN A 1 171 ? -12.034 -10.442 13.068 1.00 67.94 171 ASN A C 1
ATOM 1383 O O . ASN A 1 171 ? -13.042 -10.157 13.708 1.00 67.94 171 ASN A O 1
ATOM 1387 N N . ASN A 1 172 ? -11.442 -11.636 13.151 1.00 66.62 172 ASN A N 1
ATOM 1388 C CA . ASN A 1 172 ? -12.014 -12.764 13.881 1.00 66.62 172 ASN A CA 1
ATOM 1389 C C . ASN A 1 172 ? -12.140 -12.509 15.389 1.00 66.62 172 ASN A C 1
ATOM 1391 O O . ASN A 1 172 ? -13.111 -12.950 15.996 1.00 66.62 172 ASN A O 1
ATOM 1395 N N . LYS A 1 173 ? -11.189 -11.799 16.015 1.00 66.88 173 LYS A N 1
ATOM 1396 C CA . LYS A 1 173 ? -11.270 -11.498 17.456 1.00 66.88 173 LYS A CA 1
ATOM 1397 C C . LYS A 1 173 ? -12.261 -10.385 17.777 1.00 66.88 173 LYS A C 1
ATOM 1399 O O . LYS A 1 173 ? -12.975 -10.473 18.771 1.00 66.88 173 LYS A O 1
ATOM 1404 N N . TYR A 1 174 ? -12.255 -9.313 16.991 1.00 64.62 174 TYR A N 1
ATOM 1405 C CA . TYR A 1 174 ? -13.006 -8.098 17.316 1.00 64.62 174 TYR A CA 1
ATOM 1406 C C . TYR A 1 174 ? -14.330 -7.977 16.551 1.00 64.62 174 TYR A C 1
ATOM 1408 O O . TYR A 1 174 ? -15.005 -6.959 16.696 1.00 64.62 174 TYR A O 1
ATOM 1416 N N . ASN A 1 175 ? -14.681 -8.985 15.741 1.00 58.66 175 ASN A N 1
ATOM 1417 C CA . ASN A 1 175 ? -15.846 -9.022 14.851 1.00 58.66 175 ASN A CA 1
ATOM 1418 C C . ASN A 1 175 ? -16.018 -7.700 14.077 1.00 58.66 175 ASN A C 1
ATOM 1420 O O . ASN A 1 175 ? -17.093 -7.100 14.016 1.00 58.66 175 ASN A O 1
ATOM 1424 N N . SER A 1 176 ? -14.891 -7.171 13.595 1.00 56.28 176 SER A N 1
ATOM 1425 C CA . SER A 1 176 ? -14.766 -5.808 13.095 1.00 56.28 176 SER A CA 1
ATOM 1426 C C . SER A 1 176 ? -14.133 -5.819 11.716 1.00 56.28 176 SER A C 1
ATOM 1428 O O . SER A 1 176 ? -12.922 -5.985 11.573 1.00 56.28 176 SER A O 1
ATOM 1430 N N . ASN A 1 177 ? -14.940 -5.490 10.706 1.00 53.66 177 ASN A N 1
ATOM 1431 C CA . ASN A 1 177 ? -14.520 -5.380 9.303 1.00 53.66 177 ASN A CA 1
ATOM 1432 C C . ASN A 1 177 ? -13.468 -4.282 9.047 1.00 53.66 177 ASN A C 1
ATOM 1434 O O . ASN A 1 177 ? -13.028 -4.095 7.915 1.00 53.66 177 ASN A O 1
ATOM 1438 N N . ARG A 1 178 ? -13.048 -3.526 10.074 1.00 54.12 178 ARG A N 1
ATOM 1439 C CA . ARG A 1 178 ? -12.020 -2.483 9.941 1.00 54.12 178 ARG A CA 1
ATOM 1440 C C . ARG A 1 178 ? -10.687 -3.040 9.443 1.00 54.12 178 ARG A C 1
ATOM 1442 O O . ARG A 1 178 ? -9.993 -2.340 8.720 1.00 54.12 178 ARG A O 1
ATOM 1449 N N . SER A 1 179 ? -10.326 -4.270 9.805 1.00 47.69 179 SER A N 1
ATOM 1450 C CA . SER A 1 179 ? -9.078 -4.887 9.341 1.00 47.69 179 SER A CA 1
ATOM 1451 C C . SER A 1 179 ? -9.171 -5.431 7.917 1.00 47.69 179 SER A C 1
ATOM 1453 O O . SER A 1 179 ? -8.208 -5.296 7.171 1.00 47.69 179 SER A O 1
ATOM 1455 N N . LEU A 1 180 ? -10.337 -5.937 7.500 1.00 50.34 180 LEU A N 1
ATOM 1456 C CA . LEU A 1 180 ? -10.611 -6.261 6.095 1.00 50.34 180 LEU A CA 1
ATOM 1457 C C . LEU A 1 180 ? -10.508 -5.023 5.198 1.00 50.34 180 LEU A C 1
ATOM 1459 O O . LEU A 1 180 ? -9.948 -5.110 4.113 1.00 50.34 180 LEU A O 1
ATOM 1463 N N . LEU A 1 181 ? -10.967 -3.861 5.674 1.00 48.09 181 LEU A N 1
ATOM 1464 C CA . LEU A 1 181 ? -10.783 -2.596 4.958 1.00 48.09 181 LEU A CA 1
ATOM 1465 C C . LEU A 1 181 ? -9.297 -2.226 4.819 1.00 48.09 181 LEU A C 1
ATOM 1467 O O . LEU A 1 181 ? -8.897 -1.801 3.747 1.00 48.09 181 LEU A O 1
ATOM 1471 N N . TYR A 1 182 ? -8.462 -2.430 5.847 1.00 50.41 182 TYR A N 1
ATOM 1472 C CA . TYR A 1 182 ? -7.010 -2.192 5.750 1.00 50.41 182 TYR A CA 1
ATOM 1473 C C . TYR A 1 182 ? -6.290 -3.153 4.794 1.00 50.41 182 TYR A C 1
ATOM 1475 O O . TYR A 1 182 ? -5.393 -2.715 4.081 1.00 50.41 182 TYR A O 1
ATOM 1483 N N . ILE A 1 183 ? -6.699 -4.426 4.730 1.00 50.66 183 ILE A N 1
ATOM 1484 C CA . ILE A 1 183 ? -6.244 -5.359 3.681 1.00 50.66 183 ILE A CA 1
ATOM 1485 C C . ILE A 1 183 ? -6.655 -4.810 2.320 1.00 50.66 183 ILE A C 1
ATOM 1487 O O . ILE A 1 183 ? -5.821 -4.639 1.443 1.00 50.66 183 ILE A O 1
ATOM 1491 N N . PHE A 1 184 ? -7.927 -4.472 2.149 1.00 45.28 184 PHE A N 1
ATOM 1492 C CA . PHE A 1 184 ? -8.418 -3.934 0.889 1.00 45.28 184 PHE A CA 1
ATOM 1493 C C . PHE A 1 184 ? -7.684 -2.645 0.474 1.00 45.28 184 PHE A C 1
ATOM 1495 O O . PHE A 1 184 ? -7.425 -2.454 -0.704 1.00 45.28 184 PHE A O 1
ATOM 1502 N N . PHE A 1 185 ? -7.244 -1.813 1.425 1.00 48.31 185 PHE A N 1
ATOM 1503 C CA . PHE A 1 185 ? -6.369 -0.668 1.151 1.00 48.31 185 PHE A CA 1
ATOM 1504 C C . PHE A 1 185 ? -4.951 -1.051 0.720 1.00 48.31 185 PHE A C 1
ATOM 1506 O O . PHE A 1 185 ? -4.399 -0.400 -0.157 1.00 48.31 185 PHE A O 1
ATOM 1513 N N . ALA A 1 186 ? -4.353 -2.068 1.340 1.00 45.12 186 ALA A N 1
ATOM 1514 C CA . ALA A 1 186 ? -2.991 -2.497 1.028 1.00 45.12 186 ALA A CA 1
ATOM 1515 C C . ALA A 1 186 ? -2.896 -3.288 -0.289 1.00 45.12 186 ALA A C 1
ATOM 1517 O O . ALA A 1 186 ? -1.860 -3.248 -0.942 1.00 45.12 186 ALA A O 1
ATOM 1518 N N . PHE A 1 187 ? -3.963 -4.001 -0.663 1.00 42.50 187 PHE A N 1
ATOM 1519 C CA . PHE A 1 187 ? -4.012 -4.876 -1.840 1.00 42.50 187 PHE A CA 1
ATOM 1520 C C . PHE A 1 187 ? -4.836 -4.314 -3.009 1.00 42.50 187 PHE A C 1
ATOM 1522 O O . PHE A 1 187 ? -4.680 -4.784 -4.130 1.00 42.50 187 PHE A O 1
ATOM 1529 N N . GLY A 1 188 ? -5.732 -3.354 -2.764 1.00 32.69 188 GLY A N 1
ATOM 1530 C CA . GLY A 1 188 ? -6.590 -2.742 -3.787 1.00 32.69 188 GLY A CA 1
ATOM 1531 C C . GLY A 1 188 ? -5.978 -1.530 -4.493 1.00 32.69 188 GLY A C 1
ATOM 1532 O O . GLY A 1 188 ? -6.603 -1.012 -5.416 1.00 32.69 188 GLY A O 1
ATOM 1533 N N . PHE A 1 189 ? -4.793 -1.084 -4.057 1.00 32.53 189 PHE A N 1
ATOM 1534 C CA . PHE A 1 189 ? -4.019 -0.004 -4.671 1.00 32.53 189 PHE A CA 1
ATOM 1535 C C . PHE A 1 189 ? -2.593 -0.438 -4.960 1.00 32.53 189 PHE A C 1
ATOM 1537 O O . PHE A 1 189 ? -1.732 -0.538 -4.051 1.00 32.53 189 PHE A O 1
#

Secondary structure (DSSP, 8-state):
---TTTTHHHHHHHHHHHHHHHHHHHHHHHS-HHHHHHHHHHHHHHHHHHHHHH-SS--HHHHHHHHHHHHHHHHGGGTTSHHHHHHHHHHHHHHHHHHHHHHHHHHTTS---HHHHHHHHHHHHHHHHHHHHHHHTT------SSSHHHHHHHHHHHHHHHHHHHHHHHHHHHT-THHHHHHHHHH--

pLDDT: mean 74.48, std 16.16, range [31.33, 95.5]

Foldseek 3Di:
DPPPVPPPCVVVLVVLVVVLLVVLVCCVVPHDPLSSLVSQLVSLVVNLVVVVVPDPDDDPLVNLLSVLVSQLSVLVSVCVDLVSVLSNLVSLLVSLVSLVVVCVVVCVPDPDDVVLVVVLVVVLVVVVVVVVCCLPVCVDVDDNPDPVSVVSVSSSSNSLSSLVSSLVSVCVVVVDCPSVVVNCVSPSD